Protein AF-A0A378KZB4-F1 (afdb_monomer_lite)

Organism: NCBI:txid45072

Secondary structure (DSSP, 8-state):
-EEEE-STTTTBSS--HHHHPPPTTS-TTS--HHHHHHHHHHHHHHBPBTGGGTS---SSS-EEEEE-S-S-HHHHHHHHHHHHTS-EEEEEEEEPGGGS-EEEEEEETT-SSEEEEEE----HHHHHHHHHHTTT-SHHHHHHHHHHHHHTTSS-TT--EEEEES-HHHHHHHTTSTTEEEEEB-TT--SB--B-S--------------------------------------------PPPPHHHHHHHHHHHHHHHTT-HHHHHHHHHHS-HHHHHHHHHHHHHHHHHTT-HHHHHHHHHH-GGGHHHHHHHHHHHT-HHHHHHHHHTTSS-HHHHHHHHHHTT-HHHHHHHHHHHHHHHHHHHTT--

Foldseek 3Di:
DAEEEEPALQFWLHGDAVPLADAPVDQLQDADVVLLQVLLVVLVPITAPPVCVPQPPAQPDYAYEYQYAGSHVSSPQSNVCNSVVWHWAFDHKAAAVVRLKIWTWIDTPPGPHTYIYIYGRDHDPVSVVSCVVVLVERCSVVVVVLVVCVVVVVDDNLAAYEYEEQDPVNQVVCVVDHRYFYWHFPSNSSRHTDTDPGPDPDPPPDDDDDDDDDDDDDDDDDDDDDDDDDDDDDDDDDDPPDDDDPVVVVVLSVLLSCLLVVVVVVNVVVLVPDDPVCSLVSLLSNLLSNLLSVNVVVNVVSCVVRVVSVLSSLLSVLLNVVPVVNVVCVVVVVDALQSSLVSNVVSVNNVSSVVSVVVVVVVVVVVVVVPD

Radius of gyration: 25.44 Å; chains: 1; bounding box: 81×50×55 Å

pLDDT: mean 84.95, std 19.95, range [29.36, 98.69]

Structure (mmCIF, N/CA/C/O backbone):
data_AF-A0A378KZB4-F1
#
_entry.id   AF-A0A378KZB4-F1
#
loop_
_atom_site.group_PDB
_atom_site.id
_atom_site.type_symbol
_atom_site.label_atom_id
_atom_site.label_alt_id
_atom_site.label_comp_id
_atom_site.label_asym_id
_atom_site.label_entity_id
_atom_site.label_seq_id
_atom_site.pdbx_PDB_ins_code
_atom_site.Cartn_x
_atom_site.Cartn_y
_atom_site.Cartn_z
_atom_site.occupancy
_atom_site.B_iso_or_equiv
_atom_site.auth_seq_id
_atom_site.auth_comp_id
_atom_site.auth_asym_id
_atom_site.auth_atom_id
_atom_site.pdbx_PDB_model_num
ATOM 1 N N . MET A 1 1 ? -3.530 -4.275 23.026 1.00 93.12 1 MET A N 1
ATOM 2 C CA . MET A 1 1 ? -2.654 -4.226 21.843 1.00 93.12 1 MET A CA 1
ATOM 3 C C . MET A 1 1 ? -3.339 -3.413 20.764 1.00 93.12 1 MET A C 1
ATOM 5 O O . MET A 1 1 ? -4.462 -3.738 20.395 1.00 93.12 1 MET A O 1
ATOM 9 N N . ASN A 1 2 ? -2.657 -2.381 20.270 1.00 97.50 2 ASN A N 1
ATOM 10 C CA . ASN A 1 2 ? -3.140 -1.562 19.164 1.00 97.50 2 ASN A CA 1
ATOM 11 C C . ASN A 1 2 ? -2.411 -2.007 17.901 1.00 97.50 2 ASN A C 1
ATOM 13 O O . ASN A 1 2 ? -1.179 -2.016 17.883 1.00 97.50 2 ASN A O 1
ATOM 17 N N . SER A 1 3 ? -3.142 -2.388 16.863 1.00 98.00 3 SER A N 1
ATOM 18 C CA . SER A 1 3 ? -2.554 -2.895 15.626 1.00 98.00 3 SER A CA 1
ATOM 19 C C . SER A 1 3 ? -3.158 -2.247 14.392 1.00 98.00 3 SER A C 1
ATOM 21 O O . SER A 1 3 ? -4.361 -2.019 14.305 1.00 98.00 3 SER A O 1
ATOM 23 N N . ILE A 1 4 ? -2.308 -1.944 13.419 1.00 98.38 4 ILE A N 1
ATOM 24 C CA . ILE A 1 4 ? -2.719 -1.424 12.118 1.00 98.38 4 ILE A CA 1
ATOM 25 C C . ILE A 1 4 ? -2.129 -2.339 11.059 1.00 98.38 4 ILE A C 1
ATOM 27 O O . ILE A 1 4 ? -0.927 -2.594 11.060 1.00 98.38 4 ILE A O 1
ATOM 31 N N . PHE A 1 5 ? -2.975 -2.824 10.163 1.00 98.19 5 PHE A N 1
ATOM 32 C CA . PHE A 1 5 ? -2.570 -3.690 9.067 1.00 98.19 5 PHE A CA 1
ATOM 33 C C . PHE A 1 5 ? -2.723 -2.957 7.741 1.00 98.19 5 PHE A C 1
ATOM 35 O O . PHE A 1 5 ? -3.740 -2.301 7.500 1.00 98.19 5 PHE A O 1
ATOM 42 N N . ASP A 1 6 ? -1.749 -3.111 6.853 1.00 97.38 6 ASP A N 1
ATOM 43 C CA . ASP A 1 6 ? -2.047 -3.048 5.432 1.00 97.38 6 ASP A CA 1
ATOM 44 C C . ASP A 1 6 ? -3.006 -4.181 5.040 1.00 97.38 6 ASP A C 1
ATOM 46 O O . ASP A 1 6 ? -3.092 -5.220 5.697 1.00 97.38 6 ASP A O 1
ATOM 50 N N . PHE A 1 7 ? -3.781 -3.964 3.984 1.00 97.06 7 PHE A N 1
ATOM 51 C CA . PHE A 1 7 ? -4.759 -4.938 3.530 1.00 97.06 7 PHE A CA 1
ATOM 52 C C . PHE A 1 7 ? -4.172 -5.917 2.510 1.00 97.06 7 PHE A C 1
ATOM 54 O O . PHE A 1 7 ? -4.240 -7.136 2.703 1.00 97.06 7 PHE A O 1
ATOM 61 N N . ASP A 1 8 ? -3.606 -5.401 1.419 1.00 93.75 8 ASP A N 1
ATOM 62 C CA . ASP A 1 8 ? -3.168 -6.243 0.311 1.00 93.75 8 ASP A CA 1
ATOM 63 C C . ASP A 1 8 ? -1.904 -7.014 0.685 1.00 93.75 8 ASP A C 1
ATOM 65 O O . ASP A 1 8 ? -0.968 -6.455 1.225 1.00 93.75 8 ASP A O 1
ATOM 69 N N . LEU A 1 9 ? -1.874 -8.327 0.430 1.00 92.50 9 LEU A N 1
ATOM 70 C CA . LEU A 1 9 ? -0.716 -9.203 0.694 1.00 92.50 9 LEU A CA 1
ATOM 71 C C . LEU A 1 9 ? -0.285 -9.321 2.175 1.00 92.50 9 LEU A C 1
ATOM 73 O O . LEU A 1 9 ? 0.467 -10.235 2.521 1.00 92.50 9 LEU A O 1
ATOM 77 N N . SER A 1 10 ? -0.808 -8.478 3.061 1.00 94.38 10 SER A N 1
ATOM 78 C CA . SER A 1 10 ? -0.668 -8.561 4.514 1.00 94.38 10 SER A CA 1
ATOM 79 C C . SER A 1 10 ? -1.810 -9.371 5.128 1.00 94.38 10 SER A C 1
ATOM 81 O O . SER A 1 10 ? -1.567 -10.321 5.871 1.00 94.38 10 SER A O 1
ATOM 83 N N . VAL A 1 11 ? -3.054 -9.052 4.754 1.00 96.62 11 VAL A N 1
ATOM 84 C CA . VAL A 1 11 ? -4.266 -9.790 5.151 1.00 96.62 11 VAL A CA 1
ATOM 85 C C . VAL A 1 11 ? -4.708 -10.752 4.047 1.00 96.62 11 VAL A C 1
ATOM 87 O O . VAL A 1 11 ? -5.173 -11.865 4.318 1.00 96.62 11 VAL A O 1
ATOM 90 N N . THR A 1 12 ? -4.554 -10.341 2.788 1.00 96.50 12 THR A N 1
ATOM 91 C CA . THR A 1 12 ? -4.968 -11.127 1.623 1.00 96.50 12 THR A CA 1
ATOM 92 C C . THR A 1 12 ? -3.826 -11.964 1.042 1.00 96.50 12 THR A C 1
ATOM 94 O O . THR A 1 12 ? -2.652 -11.657 1.225 1.00 96.50 12 THR A O 1
ATOM 97 N N . ARG A 1 13 ? -4.145 -13.047 0.321 1.00 93.19 13 ARG A N 1
ATOM 98 C CA . ARG A 1 13 ? -3.148 -13.880 -0.385 1.00 93.19 13 ARG A CA 1
ATOM 99 C C . ARG A 1 13 ? -2.696 -13.247 -1.694 1.00 93.19 13 ARG A C 1
ATOM 101 O O . ARG A 1 13 ? -1.568 -13.448 -2.134 1.00 93.19 13 ARG A O 1
ATOM 108 N N . LYS A 1 14 ? -3.607 -12.524 -2.346 1.00 92.00 14 LYS A N 1
ATOM 109 C CA . LYS A 1 14 ? -3.410 -11.864 -3.637 1.00 92.00 14 LYS A CA 1
ATOM 110 C C . LYS A 1 14 ? -3.867 -10.419 -3.551 1.00 92.00 14 LYS A C 1
ATOM 112 O O . LYS A 1 14 ? -4.881 -10.128 -2.917 1.00 92.00 14 LYS A O 1
ATOM 117 N N . HIS A 1 15 ? -3.164 -9.561 -4.282 1.00 88.12 15 HIS A N 1
ATOM 118 C CA . HIS A 1 15 ? -3.509 -8.155 -4.446 1.00 88.12 15 HIS A CA 1
ATOM 119 C C . HIS A 1 15 ? -4.933 -8.000 -4.997 1.00 88.12 15 HIS A C 1
ATOM 121 O O . HIS A 1 15 ? -5.308 -8.665 -5.968 1.00 88.12 15 HIS A O 1
ATOM 127 N N . THR A 1 16 ? -5.720 -7.110 -4.399 1.00 83.94 16 THR A N 1
ATOM 128 C CA . THR A 1 16 ? -7.147 -6.963 -4.714 1.00 83.94 16 THR A CA 1
ATOM 129 C C . THR A 1 16 ? -7.482 -5.670 -5.457 1.00 83.94 16 THR A C 1
ATOM 131 O O . THR A 1 16 ? -8.393 -5.683 -6.281 1.00 83.94 16 THR A O 1
ATOM 134 N N . PHE A 1 17 ? -6.693 -4.602 -5.274 1.00 77.50 17 PHE A N 1
ATOM 135 C CA . PHE A 1 17 ? -7.011 -3.250 -5.762 1.00 77.50 17 PHE A CA 1
ATOM 136 C C . PHE A 1 17 ? -7.493 -3.146 -7.219 1.00 77.50 17 PHE A C 1
ATOM 138 O O . PHE A 1 17 ? -8.618 -2.719 -7.461 1.00 77.50 17 PHE A O 1
ATOM 145 N N . LYS A 1 18 ? -6.697 -3.595 -8.203 1.00 71.00 18 LYS A N 1
ATOM 146 C CA . LYS A 1 18 ? -7.016 -3.411 -9.638 1.00 71.00 18 LYS A CA 1
ATOM 147 C C . LYS A 1 18 ? -8.351 -4.029 -10.078 1.00 71.00 18 LYS A C 1
ATOM 149 O O . LYS A 1 18 ? -8.865 -3.673 -11.129 1.00 71.00 18 LYS A O 1
ATOM 154 N N . ARG A 1 19 ? -8.891 -4.992 -9.323 1.00 59.53 19 ARG A N 1
ATOM 155 C CA . ARG A 1 19 ? -10.139 -5.699 -9.667 1.00 59.53 19 ARG A CA 1
ATOM 156 C C . ARG A 1 19 ? -11.376 -5.102 -9.003 1.00 59.53 19 ARG A C 1
ATOM 158 O O . ARG A 1 19 ? -12.483 -5.463 -9.383 1.00 59.53 19 ARG A O 1
ATOM 165 N N . THR A 1 20 ? -11.192 -4.261 -7.989 1.00 62.06 20 THR A N 1
ATOM 166 C CA . THR A 1 20 ? -12.269 -3.792 -7.102 1.00 62.06 20 THR A CA 1
ATOM 167 C C . THR A 1 20 ? -12.219 -2.292 -6.855 1.00 62.06 20 THR A C 1
ATOM 169 O O . THR A 1 20 ? -12.890 -1.792 -5.949 1.00 62.06 20 THR A O 1
ATOM 172 N N . GLN A 1 21 ? -11.415 -1.585 -7.648 1.00 74.12 21 GLN A N 1
ATOM 173 C CA . GLN A 1 21 ? -11.376 -0.136 -7.667 1.00 74.12 21 GLN A CA 1
ATOM 174 C C . GLN A 1 21 ? -12.772 0.398 -7.993 1.00 74.12 21 GLN A C 1
ATOM 176 O O . GLN A 1 21 ? -13.407 -0.022 -8.963 1.00 74.12 21 GLN A O 1
ATOM 181 N N . ILE A 1 22 ? -13.244 1.321 -7.160 1.00 72.38 22 ILE A N 1
ATOM 182 C CA . ILE A 1 22 ? -14.463 2.073 -7.436 1.00 72.38 22 ILE A CA 1
ATOM 183 C C . ILE A 1 22 ? -14.150 3.044 -8.578 1.00 72.38 22 ILE A C 1
ATOM 185 O O . ILE A 1 22 ? -13.218 3.844 -8.466 1.00 72.38 22 ILE A O 1
ATOM 189 N N . LEU A 1 23 ? -14.912 2.945 -9.670 1.00 72.19 23 LEU A N 1
ATOM 190 C CA . LEU A 1 23 ? -14.858 3.877 -10.803 1.00 72.19 23 LEU A CA 1
ATOM 191 C C . LEU A 1 23 ? -15.581 5.186 -10.448 1.00 72.19 23 LEU A C 1
ATOM 193 O O . LEU A 1 23 ? -16.489 5.180 -9.619 1.00 72.19 23 LEU A O 1
ATOM 197 N N . THR A 1 24 ? -15.242 6.293 -11.116 1.00 58.75 24 THR A N 1
ATOM 198 C CA . THR A 1 24 ? -15.788 7.650 -10.860 1.00 58.75 24 THR A CA 1
ATOM 199 C C . THR A 1 24 ? -17.308 7.776 -10.766 1.00 58.75 24 THR A C 1
ATOM 201 O O . THR A 1 24 ? -17.803 8.715 -10.146 1.00 58.75 24 THR A O 1
ATOM 204 N N . THR A 1 25 ? -18.075 6.858 -11.353 1.00 57.06 25 THR A N 1
ATOM 205 C CA . THR A 1 25 ? -19.546 6.874 -11.285 1.00 57.06 25 THR A CA 1
ATOM 206 C C . THR A 1 25 ? -20.103 6.484 -9.916 1.00 57.06 25 THR A C 1
ATOM 208 O O . THR A 1 25 ? -21.295 6.659 -9.665 1.00 57.06 25 THR A O 1
ATOM 211 N N . GLN A 1 26 ? -19.264 5.962 -9.024 1.00 63.41 26 GLN A N 1
ATOM 212 C CA . GLN A 1 26 ? -19.634 5.538 -7.684 1.00 63.41 26 GLN A CA 1
ATOM 213 C C . GLN A 1 26 ? -18.949 6.424 -6.639 1.00 63.41 26 GLN A C 1
ATOM 215 O O . GLN A 1 26 ? -17.751 6.685 -6.691 1.00 63.41 26 GLN A O 1
ATOM 220 N N . CYS A 1 27 ? -19.737 6.893 -5.674 1.00 68.19 27 CYS A N 1
ATOM 221 C CA . CYS A 1 27 ? -19.277 7.773 -4.609 1.00 68.19 27 CYS A CA 1
ATOM 222 C C . CYS A 1 27 ? -18.465 6.967 -3.574 1.00 68.19 27 CYS A C 1
ATOM 224 O O . CYS A 1 27 ? -19.069 6.174 -2.840 1.00 68.19 27 CYS A O 1
ATOM 226 N N . PRO A 1 28 ? -17.135 7.168 -3.451 1.00 72.25 28 PRO A N 1
ATOM 227 C CA . PRO A 1 28 ? -16.304 6.396 -2.523 1.00 72.25 28 PRO A CA 1
ATOM 228 C C . PRO A 1 28 ? -16.592 6.730 -1.050 1.00 72.25 28 PRO A C 1
ATOM 230 O O . PRO A 1 28 ? -16.042 6.090 -0.164 1.00 72.25 28 PRO A O 1
ATOM 233 N N . PHE A 1 29 ? -17.455 7.718 -0.784 1.00 81.31 29 PHE A N 1
ATOM 234 C CA . PHE A 1 29 ? -17.831 8.178 0.555 1.00 81.31 29 PHE A CA 1
ATOM 235 C C . PHE A 1 29 ? -19.129 7.537 1.078 1.00 81.31 29 PHE A C 1
ATOM 237 O O . PHE A 1 29 ? -19.692 7.999 2.068 1.00 81.31 29 PHE A O 1
ATOM 244 N N . THR A 1 30 ? -19.666 6.522 0.399 1.00 87.19 30 THR A N 1
ATOM 245 C CA . THR A 1 30 ? -20.916 5.865 0.807 1.00 87.19 30 THR A CA 1
ATOM 246 C C . THR A 1 30 ? -20.728 4.365 0.948 1.00 87.19 30 THR A C 1
ATOM 248 O O . THR A 1 30 ? -19.935 3.750 0.236 1.00 87.19 30 THR A O 1
ATOM 251 N N . PHE A 1 31 ? -21.473 3.764 1.879 1.00 92.81 31 PHE A N 1
ATOM 252 C CA . PHE A 1 31 ? -21.506 2.313 1.995 1.00 92.81 31 PHE A CA 1
ATOM 253 C C . PHE A 1 31 ? -22.122 1.705 0.732 1.00 92.81 31 PHE A C 1
ATOM 255 O O . PHE A 1 31 ? -23.241 2.046 0.354 1.00 92.81 31 PHE A O 1
ATOM 262 N N . ASN A 1 32 ? -21.392 0.791 0.102 1.00 93.19 32 ASN A N 1
ATOM 263 C CA . ASN A 1 32 ? -21.837 0.059 -1.071 1.00 93.19 32 ASN A CA 1
ATOM 264 C C . ASN A 1 32 ? -22.046 -1.411 -0.692 1.00 93.19 32 ASN A C 1
ATOM 266 O O . ASN A 1 32 ? -21.092 -2.176 -0.545 1.00 93.19 32 ASN A O 1
ATOM 270 N N . GLU A 1 33 ? -23.311 -1.796 -0.546 1.00 94.44 33 GLU A N 1
ATOM 271 C CA . GLU A 1 33 ? -23.722 -3.137 -0.126 1.00 94.44 33 GLU A CA 1
ATOM 272 C C . GLU A 1 33 ? -23.283 -4.230 -1.116 1.00 94.44 33 GLU A C 1
ATOM 274 O O . GLU A 1 33 ? -22.862 -5.313 -0.707 1.00 94.44 33 GLU A O 1
ATOM 279 N N . GLN A 1 34 ? -23.281 -3.939 -2.421 1.00 93.50 34 GLN A N 1
ATOM 280 C CA . GLN A 1 34 ? -22.818 -4.896 -3.432 1.00 93.50 34 GLN A CA 1
ATOM 281 C C . GLN A 1 34 ? -21.321 -5.184 -3.288 1.00 93.50 34 GLN A C 1
ATOM 283 O O . GLN A 1 34 ? -20.897 -6.340 -3.343 1.00 93.50 34 GLN A O 1
ATOM 288 N N . GLU A 1 35 ? -20.515 -4.142 -3.078 1.00 94.38 35 GLU A N 1
ATOM 289 C CA . GLU A 1 35 ? -19.073 -4.285 -2.865 1.00 94.38 35 GLU A CA 1
ATOM 290 C C . GLU A 1 35 ? -18.768 -4.971 -1.528 1.00 94.38 35 GLU A C 1
ATOM 292 O O . GLU A 1 35 ? -17.881 -5.821 -1.471 1.00 94.38 35 GLU A O 1
ATOM 297 N N . TYR A 1 36 ? -19.548 -4.689 -0.481 1.00 96.50 36 TYR A N 1
ATOM 298 C CA . TYR A 1 36 ? -19.462 -5.385 0.804 1.00 96.50 36 TYR A CA 1
ATOM 299 C C . TYR A 1 36 ? -19.681 -6.898 0.661 1.00 96.50 36 TYR A C 1
ATOM 301 O O . TYR A 1 36 ? -18.830 -7.690 1.074 1.00 96.50 36 TYR A O 1
ATOM 309 N N . HIS A 1 37 ? -20.753 -7.324 -0.012 1.00 96.06 37 HIS A N 1
ATOM 310 C CA . HIS A 1 37 ? -20.997 -8.748 -0.264 1.00 96.06 37 HIS A CA 1
ATOM 311 C C . HIS A 1 37 ? -19.954 -9.382 -1.190 1.00 96.06 37 HIS A C 1
ATOM 313 O O . HIS A 1 37 ? -19.566 -10.534 -0.976 1.00 96.06 37 HIS A O 1
ATOM 319 N N . ARG A 1 38 ? -19.438 -8.639 -2.178 1.00 94.69 38 ARG A N 1
ATOM 320 C CA . ARG A 1 38 ? -18.305 -9.097 -2.997 1.00 94.69 38 ARG A CA 1
ATOM 321 C C . ARG A 1 38 ? -17.061 -9.336 -2.139 1.00 94.69 38 ARG A C 1
ATOM 323 O O . ARG A 1 38 ? -16.364 -10.328 -2.344 1.00 94.69 38 ARG A O 1
ATOM 330 N N . GLY A 1 39 ? -16.806 -8.461 -1.166 1.00 96.75 39 GLY A N 1
ATOM 331 C CA . GLY A 1 39 ? -15.747 -8.613 -0.171 1.00 96.75 39 GLY A CA 1
ATOM 332 C C . GLY A 1 39 ? -15.864 -9.924 0.603 1.00 96.75 39 GLY A C 1
ATOM 333 O O . GLY A 1 39 ? -14.916 -10.708 0.614 1.00 96.75 39 GLY A O 1
ATOM 334 N N . ILE A 1 40 ? -17.049 -10.206 1.158 1.00 97.38 40 ILE A N 1
ATOM 335 C CA . ILE A 1 40 ? -17.343 -11.466 1.868 1.00 97.38 40 ILE A CA 1
ATOM 336 C C . ILE A 1 40 ? -17.067 -12.674 0.964 1.00 97.38 40 ILE A C 1
ATOM 338 O O . ILE A 1 40 ? -16.337 -13.588 1.344 1.00 97.38 40 ILE A O 1
ATOM 342 N N . ALA A 1 41 ? -17.601 -12.667 -0.261 1.00 96.31 41 ALA A N 1
ATOM 343 C CA . ALA A 1 41 ? -17.439 -13.776 -1.199 1.00 96.31 41 ALA A CA 1
ATOM 344 C C . ALA A 1 41 ? -15.964 -14.036 -1.551 1.00 96.31 41 ALA A C 1
ATOM 346 O O . ALA A 1 41 ? -15.521 -15.184 -1.601 1.00 96.31 41 ALA A O 1
ATOM 347 N N . HIS A 1 42 ? -15.175 -12.982 -1.773 1.00 96.12 42 HIS A N 1
ATOM 348 C CA . HIS A 1 42 ? -13.756 -13.129 -2.092 1.00 96.12 42 HIS A CA 1
ATOM 349 C C . HIS A 1 42 ? -12.916 -13.563 -0.883 1.00 96.12 42 HIS A C 1
ATOM 351 O O . HIS A 1 42 ? -11.949 -14.309 -1.066 1.00 96.12 42 HIS A O 1
ATOM 357 N N . ALA A 1 43 ? -13.289 -13.156 0.334 1.00 97.00 43 ALA A N 1
ATOM 358 C CA . ALA A 1 43 ? -12.571 -13.492 1.561 1.00 97.00 43 ALA A CA 1
ATOM 359 C C . ALA A 1 43 ? -12.389 -15.008 1.744 1.00 97.00 43 ALA A C 1
ATOM 361 O O . ALA A 1 43 ? -11.278 -15.450 2.049 1.00 97.00 43 ALA A O 1
ATOM 362 N N . HIS A 1 44 ? -13.410 -15.809 1.406 1.00 94.94 44 HIS A N 1
ATOM 363 C CA . HIS A 1 44 ? -13.352 -17.279 1.412 1.00 94.94 44 HIS A CA 1
ATOM 364 C C . HIS A 1 44 ? -12.123 -17.857 0.687 1.00 94.94 44 HIS A C 1
ATOM 366 O O . HIS A 1 44 ? -11.552 -18.862 1.105 1.00 94.94 44 HIS A O 1
ATOM 372 N N . SER A 1 45 ? -11.712 -17.236 -0.421 1.00 94.94 45 SER A N 1
ATOM 373 C CA . SER A 1 45 ? -10.660 -17.751 -1.310 1.00 94.94 45 SER A CA 1
ATOM 374 C C . SER A 1 45 ? -9.375 -16.924 -1.302 1.00 94.94 45 SER A C 1
ATOM 376 O O . SER A 1 45 ? -8.406 -17.300 -1.962 1.00 94.94 45 SER A O 1
ATOM 378 N N . ASN A 1 46 ? -9.346 -15.815 -0.560 1.00 95.75 46 ASN A N 1
ATOM 379 C CA . ASN A 1 46 ? -8.252 -14.854 -0.639 1.00 95.75 46 ASN A CA 1
ATOM 380 C C . ASN A 1 46 ? -7.793 -14.289 0.712 1.00 95.75 46 ASN A C 1
ATOM 382 O O . ASN A 1 46 ? -6.881 -13.472 0.721 1.00 95.75 46 ASN A O 1
ATOM 386 N N . LEU A 1 47 ? -8.343 -14.716 1.850 1.00 96.25 47 LEU A N 1
ATOM 387 C CA . LEU A 1 47 ? -7.708 -14.472 3.151 1.00 96.25 47 LEU A CA 1
ATOM 388 C C . LEU A 1 47 ? -6.513 -15.406 3.362 1.00 96.25 47 LEU A C 1
ATOM 390 O O . LEU A 1 47 ? -6.568 -16.574 2.963 1.00 96.25 47 LEU A O 1
ATOM 394 N N . LYS A 1 48 ? -5.445 -14.897 3.983 1.00 95.44 48 LYS A N 1
ATOM 395 C CA . LYS A 1 48 ? -4.352 -15.730 4.505 1.00 95.44 48 LYS A CA 1
ATOM 396 C C . LYS A 1 48 ? -4.860 -16.577 5.673 1.00 95.44 48 LYS A C 1
ATOM 398 O O . LYS A 1 48 ? -5.682 -16.110 6.458 1.00 95.44 48 LYS A O 1
ATOM 403 N N . ALA A 1 49 ? -4.378 -17.809 5.814 1.00 92.06 49 ALA A N 1
ATOM 404 C CA . ALA A 1 49 ? -4.708 -18.611 6.986 1.00 92.06 49 ALA A CA 1
ATOM 405 C C . ALA A 1 49 ? -4.131 -17.959 8.251 1.00 92.06 49 ALA A C 1
ATOM 407 O O . ALA A 1 49 ? -3.102 -17.277 8.201 1.00 92.06 49 ALA A O 1
ATOM 408 N N . HIS A 1 50 ? -4.804 -18.184 9.380 1.00 91.81 50 HIS A N 1
ATOM 409 C CA . HIS A 1 50 ? -4.387 -17.718 10.706 1.00 91.81 50 HIS A CA 1
ATOM 410 C C . HIS A 1 50 ? -4.296 -16.191 10.868 1.00 91.81 50 HIS A C 1
ATOM 412 O O . HIS A 1 50 ? -3.741 -15.709 11.852 1.00 91.81 50 HIS A O 1
ATOM 418 N N . VAL A 1 51 ? -4.856 -15.388 9.951 1.00 94.38 51 VAL A N 1
ATOM 419 C CA . VAL A 1 51 ? -4.852 -13.920 10.109 1.00 94.38 51 VAL A CA 1
ATOM 420 C C . VAL A 1 51 ? -5.568 -13.469 11.391 1.00 94.38 51 VAL A C 1
ATOM 422 O O . VAL A 1 51 ? -5.153 -12.494 12.010 1.00 94.38 51 VAL A O 1
ATOM 425 N N . ASN A 1 52 ? -6.573 -14.216 11.850 1.00 93.94 52 ASN A N 1
ATOM 426 C CA . ASN A 1 52 ? -7.301 -13.993 13.103 1.00 93.94 52 ASN A CA 1
ATOM 427 C C . ASN A 1 52 ? -6.431 -14.162 14.364 1.00 93.94 52 ASN A C 1
ATOM 429 O O . ASN A 1 52 ? -6.803 -13.693 15.439 1.00 93.94 52 ASN A O 1
ATOM 433 N N . GLU A 1 53 ? -5.264 -14.803 14.263 1.00 93.88 53 GLU A N 1
ATOM 434 C CA . GLU A 1 53 ? -4.310 -14.881 15.373 1.00 93.88 53 GLU A CA 1
ATOM 435 C C . GLU A 1 53 ? -3.605 -13.537 15.620 1.00 93.88 53 GLU A C 1
ATOM 437 O O . GLU A 1 53 ? -3.198 -13.262 16.752 1.00 93.88 53 GLU A O 1
ATOM 442 N N . PHE A 1 54 ? -3.537 -12.681 14.593 1.00 94.69 54 PHE A N 1
ATOM 443 C CA . PHE A 1 54 ? -2.850 -11.387 14.614 1.00 94.69 54 PHE A CA 1
ATOM 444 C C . PHE A 1 54 ? -3.819 -10.202 14.563 1.00 94.69 54 PHE A C 1
ATOM 446 O O . PHE A 1 54 ? -3.711 -9.275 15.363 1.00 94.69 54 PHE A O 1
ATOM 453 N N . LEU A 1 55 ? -4.783 -10.232 13.643 1.00 97.06 55 LEU A N 1
ATOM 454 C CA . LEU A 1 55 ? -5.786 -9.189 13.456 1.00 97.06 55 LEU A CA 1
ATOM 455 C C . LEU A 1 55 ? -6.981 -9.471 14.373 1.00 97.06 55 LEU A C 1
ATOM 457 O O . LEU A 1 55 ? -8.015 -9.986 13.954 1.00 97.06 55 LEU A O 1
ATOM 461 N N . LYS A 1 56 ? -6.802 -9.152 15.657 1.00 97.19 56 LYS A N 1
ATOM 462 C CA . LYS A 1 56 ? -7.828 -9.274 16.702 1.00 97.19 56 LYS A CA 1
ATOM 463 C C . LYS A 1 56 ? -8.460 -7.918 16.990 1.00 97.19 56 LYS A C 1
ATOM 465 O O . LYS A 1 56 ? -7.762 -6.904 17.047 1.00 97.19 56 LYS A O 1
ATOM 470 N N . HIS A 1 57 ? -9.770 -7.893 17.186 1.00 98.00 57 HIS A N 1
ATOM 471 C CA . HIS A 1 57 ? -10.495 -6.691 17.579 1.00 98.00 57 HIS A CA 1
ATOM 472 C C . HIS A 1 57 ? -11.610 -7.088 18.551 1.00 98.00 57 HIS A C 1
ATOM 474 O O . HIS A 1 57 ? -12.459 -7.899 18.191 1.00 98.00 57 HIS A O 1
ATOM 480 N N . ASP A 1 58 ? -11.578 -6.564 19.777 1.00 97.50 58 ASP A N 1
ATOM 481 C CA . ASP A 1 58 ? -12.520 -6.883 20.853 1.00 97.50 58 ASP A CA 1
ATOM 482 C C . ASP A 1 58 ? -12.627 -5.763 21.908 1.00 97.50 58 ASP A C 1
ATOM 484 O O . ASP A 1 58 ? -11.858 -4.798 21.939 1.00 97.50 58 ASP A O 1
ATOM 488 N N . ASP A 1 59 ? -13.613 -5.890 22.799 1.00 96.69 59 ASP A N 1
ATOM 489 C CA . ASP A 1 59 ? -13.886 -4.893 23.838 1.00 96.69 59 ASP A CA 1
ATOM 490 C C . ASP A 1 59 ? -12.903 -4.932 25.013 1.00 96.69 59 ASP A C 1
ATOM 492 O O . ASP A 1 59 ? -12.813 -3.943 25.741 1.00 96.69 59 ASP A O 1
ATOM 496 N N . SER A 1 60 ? -12.123 -6.003 25.184 1.00 93.69 60 SER A N 1
ATOM 497 C CA . SER A 1 60 ? -11.147 -6.088 26.271 1.00 93.69 60 SER A CA 1
ATOM 498 C C . SER A 1 60 ? -9.861 -5.373 25.881 1.00 93.69 60 SER A C 1
ATOM 500 O O . SER A 1 60 ? -9.675 -4.198 26.203 1.00 93.69 60 SER A O 1
ATOM 502 N N . ASP A 1 61 ? -9.021 -6.028 25.090 1.00 92.94 61 ASP A N 1
ATOM 503 C CA . ASP A 1 61 ? -7.604 -5.695 25.004 1.00 92.94 61 ASP A CA 1
ATOM 504 C C . ASP A 1 61 ? -7.122 -5.482 23.574 1.00 92.94 61 ASP A C 1
ATOM 506 O O . ASP A 1 61 ? -6.031 -4.947 23.392 1.00 92.94 61 ASP A O 1
ATOM 510 N N . ASN A 1 62 ? -7.879 -5.875 22.549 1.00 96.56 62 ASN A N 1
ATOM 511 C CA . ASN A 1 62 ? -7.398 -5.848 21.171 1.00 96.56 62 ASN A CA 1
ATOM 512 C C . ASN A 1 62 ? -8.108 -4.778 20.347 1.00 96.56 62 ASN A C 1
ATOM 514 O O . ASN A 1 62 ? -9.322 -4.804 20.174 1.00 96.56 62 ASN A O 1
ATOM 518 N N . MET A 1 63 ? -7.331 -3.861 19.774 1.00 97.31 63 MET A N 1
ATOM 519 C CA . MET A 1 63 ? -7.839 -2.836 18.877 1.00 97.31 63 MET A CA 1
ATOM 520 C C . MET A 1 63 ? -7.058 -2.868 17.568 1.00 97.31 63 MET A C 1
ATOM 522 O O . MET A 1 63 ? -5.921 -2.408 17.491 1.00 97.31 63 MET A O 1
ATOM 526 N N . SER A 1 64 ? -7.691 -3.409 16.531 1.00 98.31 64 SER A N 1
ATOM 527 C CA . SER A 1 64 ? -7.147 -3.426 15.170 1.00 98.31 64 SER A CA 1
ATOM 528 C C . SER A 1 64 ? -7.815 -2.407 14.248 1.00 98.31 64 SER A C 1
ATOM 530 O O . SER A 1 64 ? -8.995 -2.095 14.419 1.00 98.31 64 SER A O 1
ATOM 532 N N . ALA A 1 65 ? -7.070 -1.943 13.246 1.00 98.62 65 ALA A N 1
ATOM 533 C CA . ALA A 1 65 ? -7.549 -1.137 12.126 1.00 98.62 65 ALA A CA 1
ATOM 534 C C . ALA A 1 65 ? -6.832 -1.520 10.817 1.00 98.62 65 ALA A C 1
ATOM 536 O O . ALA A 1 65 ? -5.788 -2.177 10.834 1.00 98.62 65 ALA A O 1
ATOM 537 N N . ILE A 1 66 ? -7.382 -1.078 9.684 1.00 98.62 66 ILE A N 1
ATOM 538 C CA . ILE A 1 66 ? -6.778 -1.223 8.353 1.00 98.62 66 ILE A CA 1
ATOM 539 C C . ILE A 1 66 ? -6.293 0.139 7.848 1.00 98.62 66 ILE A C 1
ATOM 541 O O . ILE A 1 66 ? -7.037 1.115 7.913 1.00 98.62 66 ILE A O 1
ATOM 545 N N . ALA A 1 67 ? -5.089 0.197 7.282 1.00 98.12 67 ALA A N 1
ATOM 546 C CA . ALA A 1 67 ? -4.588 1.322 6.496 1.00 98.12 67 ALA A CA 1
ATOM 547 C C . ALA A 1 67 ? -4.275 0.840 5.080 1.00 98.12 67 ALA A C 1
ATOM 549 O O . ALA A 1 67 ? -3.336 0.078 4.883 1.00 98.12 67 ALA A O 1
ATOM 550 N N . THR A 1 68 ? -5.049 1.259 4.082 1.00 96.62 68 THR A N 1
ATOM 551 C CA . THR A 1 68 ? -4.990 0.683 2.733 1.00 96.62 68 THR A CA 1
ATOM 552 C C . THR A 1 68 ? -4.933 1.743 1.635 1.00 96.62 68 THR A C 1
ATOM 554 O O . THR A 1 68 ? -5.547 2.800 1.746 1.00 96.62 68 THR A O 1
ATOM 557 N N . PHE A 1 69 ? -4.258 1.434 0.530 1.00 94.88 69 PHE A N 1
ATOM 558 C CA . PHE A 1 69 ? -4.332 2.235 -0.694 1.00 94.88 69 PHE A CA 1
ATOM 559 C C . PHE A 1 69 ? -5.526 1.853 -1.571 1.00 94.88 69 PHE A C 1
ATOM 561 O O . PHE A 1 69 ? -5.538 2.097 -2.764 1.00 94.88 69 PHE A O 1
ATOM 568 N N . HIS A 1 70 ? -6.565 1.246 -1.009 1.00 94.50 70 HIS A N 1
ATOM 569 C CA . HIS A 1 70 ? -7.823 1.078 -1.728 1.00 94.50 70 HIS A CA 1
ATOM 570 C C . HIS A 1 70 ? -8.667 2.338 -1.684 1.00 94.50 70 HIS A C 1
ATOM 572 O O . HIS A 1 70 ? -8.562 3.126 -0.750 1.00 94.50 70 HIS A O 1
ATOM 578 N N . ASN A 1 71 ? -9.581 2.458 -2.642 1.00 94.25 71 ASN A N 1
ATOM 579 C CA . ASN A 1 71 ? -10.653 3.449 -2.613 1.00 94.25 71 ASN A CA 1
ATOM 580 C C . ASN A 1 71 ? -12.034 2.857 -2.286 1.00 94.25 71 ASN A C 1
ATOM 582 O O . ASN A 1 71 ? -13.039 3.556 -2.352 1.00 94.25 71 ASN A O 1
ATOM 586 N N . ASN A 1 72 ? -12.089 1.571 -1.918 1.00 95.38 72 ASN A N 1
ATOM 587 C CA . ASN A 1 72 ? -13.320 0.821 -1.681 1.00 95.38 72 ASN A CA 1
ATOM 588 C C . ASN A 1 72 ? -13.384 0.277 -0.247 1.00 95.38 72 ASN A C 1
ATOM 590 O O . ASN A 1 72 ? -13.128 -0.903 0.010 1.00 95.38 72 ASN A O 1
ATOM 594 N N . HIS A 1 73 ? -13.724 1.136 0.713 1.00 96.62 73 HIS A N 1
ATOM 595 C CA . HIS A 1 73 ? -13.800 0.725 2.117 1.00 96.62 73 HIS A CA 1
ATOM 596 C C . HIS A 1 73 ? -14.898 -0.328 2.374 1.00 96.62 73 HIS A C 1
ATOM 598 O O . HIS A 1 73 ? -14.745 -1.163 3.264 1.00 96.62 73 HIS A O 1
ATOM 604 N N . SER A 1 74 ? -15.972 -0.340 1.573 1.00 96.94 74 SER A N 1
ATOM 605 C CA . SER A 1 74 ? -17.072 -1.308 1.702 1.00 96.94 74 SER A CA 1
ATOM 606 C C . SER A 1 74 ? -16.626 -2.728 1.353 1.00 96.94 74 SER A C 1
ATOM 608 O O . SER A 1 74 ? -16.903 -3.657 2.109 1.00 96.94 74 SER A O 1
ATOM 610 N N . TYR A 1 75 ? -15.856 -2.894 0.274 1.00 97.06 75 TYR A N 1
ATOM 611 C CA . TYR A 1 75 ? -15.262 -4.181 -0.096 1.00 97.06 75 TYR A CA 1
ATOM 612 C C . TYR A 1 75 ? -14.355 -4.747 1.005 1.00 97.06 75 TYR A C 1
ATOM 614 O O . TYR A 1 75 ? -14.442 -5.926 1.353 1.00 97.06 75 TYR A O 1
ATOM 622 N N . ILE A 1 76 ? -13.528 -3.897 1.616 1.00 97.88 76 ILE A N 1
ATOM 623 C CA . ILE A 1 76 ? -12.645 -4.300 2.719 1.00 97.88 76 ILE A CA 1
ATOM 624 C C . ILE A 1 76 ? -13.453 -4.654 3.965 1.00 97.88 76 ILE A C 1
ATOM 626 O O . ILE A 1 76 ? -13.166 -5.661 4.611 1.00 97.88 76 ILE A O 1
ATOM 630 N N . ALA A 1 77 ? -14.499 -3.887 4.281 1.00 98.38 77 ALA A N 1
ATOM 631 C CA . ALA A 1 77 ? -15.399 -4.215 5.380 1.00 98.38 77 ALA A CA 1
ATOM 632 C C . ALA A 1 77 ? -16.044 -5.600 5.200 1.00 98.38 77 ALA A C 1
ATOM 634 O O . ALA A 1 77 ? -16.230 -6.303 6.188 1.00 98.38 77 ALA A O 1
ATOM 635 N N . GLY A 1 78 ? -16.303 -6.034 3.962 1.00 98.31 78 GLY A N 1
ATOM 636 C CA . GLY A 1 78 ? -16.767 -7.391 3.668 1.00 98.31 78 GLY A CA 1
ATOM 637 C C . GLY A 1 78 ? -15.755 -8.478 4.048 1.00 98.31 78 GLY A C 1
ATOM 638 O O . GLY A 1 78 ? -16.126 -9.489 4.640 1.00 98.31 78 GLY A O 1
ATOM 639 N N . TYR A 1 79 ? -14.460 -8.255 3.791 1.00 98.19 79 TYR A N 1
ATOM 640 C CA . TYR A 1 79 ? -13.403 -9.161 4.267 1.00 98.19 79 TYR A CA 1
ATOM 641 C C . TYR A 1 79 ? -13.349 -9.224 5.790 1.00 98.19 79 TYR A C 1
ATOM 643 O O . TYR A 1 79 ? -13.201 -10.305 6.354 1.00 98.19 79 TYR A O 1
ATOM 651 N N . MET A 1 80 ? -13.463 -8.071 6.451 1.00 98.44 80 MET A N 1
ATOM 652 C CA . MET A 1 80 ? -13.436 -8.001 7.912 1.00 98.44 80 MET A CA 1
ATOM 653 C C . MET A 1 80 ? -14.662 -8.680 8.525 1.00 98.44 80 MET A C 1
ATOM 655 O O . MET A 1 80 ? -14.536 -9.376 9.524 1.00 98.44 80 MET A O 1
ATOM 659 N N . ALA A 1 81 ? -15.831 -8.545 7.899 1.00 98.56 81 ALA A N 1
ATOM 660 C CA . ALA A 1 81 ? -17.049 -9.214 8.336 1.00 98.56 81 ALA A CA 1
ATOM 661 C C . ALA A 1 81 ? -16.929 -10.734 8.283 1.00 98.56 81 ALA A C 1
ATOM 663 O O . ALA A 1 81 ? -17.301 -11.422 9.230 1.00 98.56 81 ALA A O 1
ATOM 664 N N . PHE A 1 82 ? -16.351 -11.248 7.196 1.00 98.19 82 PHE A N 1
ATOM 665 C CA . PHE A 1 82 ? -16.042 -12.665 7.078 1.00 98.19 82 PHE A CA 1
ATOM 666 C C . PHE A 1 82 ? -15.015 -13.107 8.132 1.00 98.19 82 PHE A C 1
ATOM 668 O O . PHE A 1 82 ? -15.221 -14.116 8.796 1.00 98.19 82 PHE A O 1
ATOM 675 N N . LEU A 1 83 ? -13.938 -12.336 8.321 1.00 97.75 83 LEU A N 1
ATOM 676 C CA . LEU A 1 83 ? -12.874 -12.645 9.281 1.00 97.75 83 LEU A CA 1
ATOM 677 C C . LEU A 1 83 ? -13.364 -12.683 10.737 1.00 97.75 83 LEU A C 1
ATOM 679 O O . LEU A 1 83 ? -12.924 -13.532 11.508 1.00 97.75 83 LEU A O 1
ATOM 683 N N . PHE A 1 84 ? -14.241 -11.756 11.119 1.00 97.75 84 PHE A N 1
ATOM 684 C CA . PHE A 1 84 ? -14.793 -11.671 12.473 1.00 97.75 84 PHE A CA 1
ATOM 685 C C . PHE A 1 84 ? -16.072 -12.487 12.664 1.00 97.75 84 PHE A C 1
ATOM 687 O O . PHE A 1 84 ? -16.609 -12.497 13.771 1.00 97.75 84 PHE A O 1
ATOM 694 N N . GLU A 1 85 ? -16.566 -13.128 11.599 1.00 97.75 85 GLU A N 1
ATOM 695 C CA . GLU A 1 85 ? -17.840 -13.857 11.563 1.00 97.75 85 GLU A CA 1
ATOM 696 C C . GLU A 1 85 ? -19.021 -13.007 12.071 1.00 97.75 85 GLU A C 1
ATOM 698 O O . GLU A 1 85 ? -19.916 -13.490 12.763 1.00 97.75 85 GLU A O 1
ATOM 703 N N . ARG A 1 86 ? -19.000 -11.702 11.765 1.00 98.25 86 ARG A N 1
ATOM 704 C CA . ARG A 1 86 ? -19.914 -10.684 12.314 1.00 98.25 86 ARG A CA 1
ATOM 705 C C . ARG A 1 86 ? -20.219 -9.607 11.283 1.00 98.25 86 ARG A C 1
ATOM 707 O O . ARG A 1 86 ? -19.351 -9.225 10.501 1.00 98.25 86 ARG A O 1
ATOM 714 N N . HIS A 1 87 ? -21.431 -9.057 11.311 1.00 98.44 87 HIS A N 1
ATOM 715 C CA . HIS A 1 87 ? -21.784 -7.949 10.425 1.00 98.44 87 HIS A CA 1
ATOM 716 C C . HIS A 1 87 ? -21.041 -6.655 10.803 1.00 98.44 87 HIS A C 1
ATOM 718 O O . HIS A 1 87 ? -20.820 -6.373 11.984 1.00 98.44 87 HIS A O 1
ATOM 724 N N . LEU A 1 88 ? -20.684 -5.843 9.799 1.00 98.62 88 LEU A N 1
ATOM 725 C CA . LEU A 1 88 ? -20.076 -4.521 9.978 1.00 98.62 88 LEU A CA 1
ATOM 726 C C . LEU A 1 88 ? -21.020 -3.437 9.460 1.00 98.62 88 LEU A C 1
ATOM 728 O O . LEU A 1 88 ? -21.327 -3.384 8.272 1.00 98.62 88 LEU A O 1
ATOM 732 N N . THR A 1 89 ? -21.416 -2.517 10.335 1.00 98.38 89 THR A N 1
ATOM 733 C CA . THR A 1 89 ? -22.307 -1.402 9.993 1.00 98.38 89 THR A CA 1
ATOM 734 C C . THR A 1 89 ? -21.531 -0.093 9.980 1.00 98.38 89 THR A C 1
ATOM 736 O O . THR A 1 89 ? -21.008 0.316 11.018 1.00 98.38 89 THR A O 1
ATOM 739 N N . LEU A 1 90 ? -21.470 0.588 8.831 1.00 98.25 90 LEU A N 1
ATOM 740 C CA . LEU A 1 90 ? -20.838 1.907 8.729 1.00 98.25 90 LEU A CA 1
ATOM 741 C C . LEU A 1 90 ? -21.576 2.909 9.632 1.00 98.25 90 LEU A C 1
ATOM 743 O O . LEU A 1 90 ? -22.799 3.023 9.562 1.00 98.25 90 LEU A O 1
ATOM 747 N N . LYS A 1 91 ? -20.837 3.629 10.478 1.00 97.94 91 LYS A N 1
ATOM 748 C CA . LYS A 1 91 ? -21.380 4.664 11.370 1.00 97.94 91 LYS A CA 1
ATOM 749 C C . LYS A 1 91 ? -21.106 6.063 10.853 1.00 97.94 91 LYS A C 1
ATOM 751 O O . LYS A 1 91 ? -22.016 6.881 10.797 1.00 97.94 91 LYS A O 1
ATOM 756 N N . GLU A 1 92 ? -19.866 6.324 10.466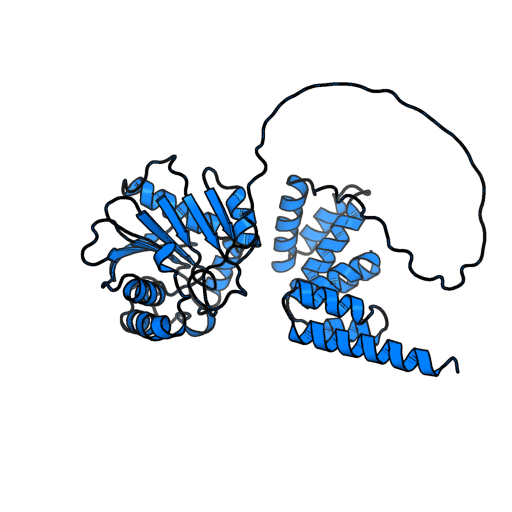 1.00 97.19 92 GLU A N 1
ATOM 757 C CA . GLU A 1 92 ? -19.447 7.617 9.937 1.00 97.19 92 GLU A CA 1
ATOM 758 C C . GLU A 1 92 ? -18.176 7.471 9.094 1.00 97.19 92 GLU A C 1
ATOM 760 O O . GLU A 1 92 ? -17.484 6.449 9.143 1.00 97.19 92 GLU A O 1
ATOM 765 N N . ILE A 1 93 ? -17.865 8.515 8.329 1.00 96.94 93 ILE A N 1
ATOM 766 C CA . ILE A 1 93 ? -16.600 8.664 7.614 1.00 96.94 93 ILE A CA 1
ATOM 767 C C . ILE A 1 93 ? -15.962 9.966 8.075 1.00 96.94 93 ILE A C 1
ATOM 769 O O . ILE A 1 93 ? -16.612 11.011 8.080 1.00 96.94 93 ILE A O 1
ATOM 773 N N . ARG A 1 94 ? -14.682 9.905 8.439 1.00 96.12 94 ARG A N 1
ATOM 774 C CA . ARG A 1 94 ? -13.885 11.080 8.796 1.00 96.12 94 ARG A CA 1
ATOM 775 C C . ARG A 1 94 ? -12.779 11.280 7.780 1.00 96.12 94 ARG A C 1
ATOM 777 O O . ARG A 1 94 ? -12.112 10.325 7.398 1.00 96.12 94 ARG A O 1
ATOM 784 N N . PHE A 1 95 ? -12.589 12.514 7.342 1.00 93.69 95 PHE A N 1
ATOM 785 C CA . PHE A 1 95 ? -11.522 12.869 6.416 1.00 93.69 95 PHE A CA 1
ATOM 786 C C . PHE A 1 95 ? -10.313 13.354 7.199 1.00 93.69 95 PHE A C 1
ATOM 788 O O . PHE A 1 95 ? -10.455 14.068 8.192 1.00 93.69 95 PHE A O 1
ATOM 795 N N . SER A 1 96 ? -9.126 12.983 6.735 1.00 93.25 96 SER A N 1
ATOM 796 C CA . SER A 1 96 ? -7.898 13.548 7.269 1.00 93.25 96 SER A CA 1
ATOM 797 C C . SER A 1 96 ? -7.791 15.028 6.913 1.00 93.25 96 SER A C 1
ATOM 799 O O . SER A 1 96 ? -8.394 15.489 5.940 1.00 93.25 96 SER A O 1
ATOM 801 N N . THR A 1 97 ? -6.934 15.763 7.620 1.00 81.69 97 THR A N 1
ATOM 802 C CA . THR A 1 97 ? -6.509 17.098 7.182 1.00 81.69 97 THR A CA 1
ATOM 803 C C . THR A 1 97 ? -6.029 17.037 5.727 1.00 81.69 97 THR A C 1
ATOM 805 O O . THR A 1 97 ? -5.278 16.138 5.361 1.00 81.69 97 THR A O 1
ATOM 808 N N . GLY A 1 98 ? -6.523 17.939 4.877 1.00 84.69 98 GLY A N 1
ATOM 809 C CA . GLY A 1 98 ? -6.208 17.962 3.442 1.00 84.69 98 GLY A CA 1
ATOM 810 C C . GLY A 1 98 ? -6.976 16.957 2.572 1.00 84.69 98 GLY A C 1
ATOM 811 O O . GLY A 1 98 ? -6.896 17.047 1.356 1.00 84.69 98 GLY A O 1
ATOM 812 N N . GLY A 1 99 ? -7.745 16.027 3.150 1.00 89.12 99 GLY A N 1
ATOM 813 C CA . GLY A 1 99 ? -8.615 15.117 2.390 1.00 89.12 99 GLY A CA 1
ATOM 814 C C . GLY A 1 99 ? -7.909 14.000 1.606 1.00 89.12 99 GLY A C 1
ATOM 815 O O . GLY A 1 99 ? -8.585 13.242 0.915 1.00 89.12 99 GLY A O 1
ATOM 816 N N . LEU A 1 100 ? -6.585 13.849 1.740 1.00 90.06 100 LEU A N 1
ATOM 817 C CA . LEU A 1 100 ? -5.804 12.816 1.038 1.00 90.06 100 LEU A CA 1
ATOM 818 C C . LEU A 1 100 ? -6.196 11.383 1.434 1.00 90.06 100 LEU A C 1
ATOM 820 O O . LEU A 1 100 ? -6.099 10.458 0.631 1.00 90.06 100 LEU A O 1
ATOM 824 N N . SER A 1 101 ? -6.679 11.197 2.666 1.00 95.00 101 SER A N 1
ATOM 825 C CA . SER A 1 101 ? -7.200 9.923 3.167 1.00 95.00 101 SER A CA 1
ATOM 826 C C . SER A 1 101 ? -8.532 10.119 3.895 1.00 95.00 101 SER A C 1
ATOM 828 O O . SER A 1 101 ? -8.825 11.190 4.428 1.00 95.00 101 SER A O 1
ATOM 830 N N . ALA A 1 102 ? -9.336 9.067 3.972 1.00 96.00 102 ALA A N 1
ATOM 831 C CA . ALA A 1 102 ? -10.520 9.024 4.819 1.00 96.00 102 ALA A CA 1
ATOM 832 C C . ALA A 1 102 ? -10.507 7.760 5.673 1.00 96.00 102 ALA A C 1
ATOM 834 O O . ALA A 1 102 ? -9.870 6.772 5.330 1.00 96.00 102 ALA A O 1
ATOM 835 N N . ALA A 1 103 ? -11.216 7.794 6.790 1.00 98.25 103 ALA A N 1
ATOM 836 C CA . ALA A 1 103 ? -11.381 6.686 7.707 1.00 98.25 103 ALA A CA 1
ATOM 837 C C . ALA A 1 103 ? -12.869 6.368 7.830 1.00 98.25 103 ALA A C 1
ATOM 839 O O . ALA A 1 103 ? -13.646 7.167 8.354 1.00 98.25 103 ALA A O 1
ATOM 840 N N . ALA A 1 104 ? -13.259 5.200 7.329 1.00 98.31 104 ALA A N 1
ATOM 841 C CA . ALA A 1 104 ? -14.587 4.648 7.528 1.00 98.31 104 ALA A CA 1
ATOM 842 C C . ALA A 1 104 ? -14.638 3.947 8.891 1.00 98.31 104 ALA A C 1
ATOM 844 O O . ALA A 1 104 ? -13.841 3.045 9.166 1.00 98.31 104 ALA A O 1
ATOM 845 N N . ILE A 1 105 ? -15.562 4.385 9.746 1.00 98.50 105 ILE A N 1
ATOM 846 C CA . ILE A 1 105 ? -15.722 3.899 11.117 1.00 98.50 105 ILE A CA 1
ATOM 847 C C . ILE A 1 105 ? -16.917 2.949 11.150 1.00 98.50 105 ILE A C 1
ATOM 849 O O . ILE A 1 105 ? -18.058 3.354 10.918 1.00 98.50 105 ILE A O 1
ATOM 853 N N . TYR A 1 106 ? -16.648 1.678 11.427 1.00 98.69 106 TYR A N 1
ATOM 854 C CA . TYR A 1 106 ? -17.627 0.599 11.439 1.00 98.69 106 TYR A CA 1
ATOM 855 C C . TYR A 1 106 ? -17.915 0.125 12.858 1.00 98.69 106 TYR A C 1
ATOM 857 O O . TYR A 1 106 ? -17.010 -0.038 13.670 1.00 98.69 106 TYR A O 1
ATOM 865 N N . GLN A 1 107 ? -19.177 -0.179 13.134 1.00 98.62 107 GLN A N 1
ATOM 866 C CA . GLN A 1 107 ? -19.559 -0.989 14.283 1.00 98.62 107 GLN A CA 1
ATOM 867 C C . GLN A 1 107 ? -19.543 -2.460 13.884 1.00 98.62 107 GLN A C 1
ATOM 869 O O . GLN A 1 107 ? -20.232 -2.825 12.930 1.00 98.62 107 GLN A O 1
ATOM 874 N N . ILE A 1 108 ? -18.816 -3.295 14.624 1.00 98.50 108 ILE A N 1
ATOM 875 C CA . ILE A 1 108 ? -18.917 -4.752 14.500 1.00 98.50 108 ILE A CA 1
ATOM 876 C C . ILE A 1 108 ? -20.059 -5.231 15.402 1.00 98.50 108 ILE A C 1
ATOM 878 O O . ILE A 1 108 ? -20.177 -4.803 16.550 1.00 98.50 108 ILE A O 1
ATOM 882 N N . GLU A 1 109 ? -20.912 -6.115 14.895 1.00 98.50 109 GLU A N 1
ATOM 883 C CA . GLU A 1 109 ? -21.994 -6.712 15.675 1.00 98.50 109 GLU A CA 1
ATOM 884 C C . GLU A 1 109 ? -21.472 -7.355 16.973 1.00 98.50 109 GLU A C 1
ATOM 886 O O . GLU A 1 109 ? -20.587 -8.210 16.956 1.00 98.50 109 GLU A O 1
ATOM 891 N N . GLY A 1 110 ? -22.016 -6.934 18.118 1.00 98.06 110 GLY A N 1
ATOM 892 C CA . GLY A 1 110 ? -21.658 -7.477 19.432 1.00 98.06 110 GLY A CA 1
ATOM 893 C C . GLY A 1 110 ? -20.257 -7.113 19.937 1.00 98.06 110 GLY A C 1
ATOM 894 O O . GLY A 1 110 ? -19.763 -7.797 20.829 1.00 98.06 110 GLY A O 1
ATOM 895 N N . ILE A 1 111 ? -19.610 -6.097 19.362 1.00 98.19 111 ILE A N 1
ATOM 896 C CA . ILE A 1 111 ? -18.392 -5.467 19.891 1.00 98.19 111 ILE A CA 1
ATOM 897 C C . ILE A 1 111 ? -18.688 -3.979 19.996 1.00 98.19 111 ILE A C 1
ATOM 899 O O . ILE A 1 111 ? -19.225 -3.413 19.052 1.00 98.19 111 ILE A O 1
ATOM 903 N N . THR A 1 112 ? -18.385 -3.351 21.124 1.00 97.94 112 THR A N 1
ATOM 904 C CA . THR A 1 112 ? -18.667 -1.937 21.399 1.00 97.94 112 THR A CA 1
ATOM 905 C C . THR A 1 112 ? -17.657 -1.020 20.717 1.00 97.94 112 THR A C 1
ATOM 907 O O . THR A 1 112 ? -18.048 -0.012 20.124 1.00 97.94 112 THR A O 1
ATOM 910 N N . LYS A 1 113 ? -16.366 -1.365 20.765 1.00 98.00 113 LYS A N 1
ATOM 911 C CA . LYS A 1 113 ? -15.306 -0.591 20.107 1.00 98.00 113 LYS A CA 1
ATOM 912 C C . LYS A 1 113 ? -15.492 -0.604 18.580 1.00 98.00 113 LYS A C 1
ATOM 914 O O . LYS A 1 113 ? -15.813 -1.648 18.008 1.00 98.00 113 LYS A O 1
ATOM 919 N N . PRO A 1 114 ? -15.318 0.543 17.899 1.00 98.25 114 PRO A N 1
ATOM 920 C CA . PRO A 1 114 ? -15.459 0.602 16.455 1.00 98.25 114 PRO A CA 1
ATOM 921 C C . PRO A 1 114 ? -14.198 0.109 15.741 1.00 98.25 114 PRO A C 1
ATOM 923 O O . PRO A 1 114 ? -13.068 0.357 16.168 1.00 98.25 114 PRO A O 1
ATOM 926 N N . PHE A 1 115 ? -14.400 -0.498 14.577 1.00 98.62 115 PHE A N 1
ATOM 927 C CA . PHE A 1 115 ? -13.345 -0.894 13.657 1.00 98.62 115 PHE A CA 1
ATOM 928 C C . PHE A 1 115 ? -13.111 0.193 12.607 1.00 98.62 115 PHE A C 1
ATOM 930 O O . PHE A 1 115 ? -14.060 0.721 12.027 1.00 98.62 115 PHE A O 1
ATOM 937 N N . ILE A 1 116 ? -11.848 0.528 12.342 1.00 98.69 116 ILE A N 1
ATOM 938 C CA . ILE A 1 116 ? -11.487 1.630 11.442 1.00 98.69 116 ILE A CA 1
ATOM 939 C C . ILE A 1 116 ? -10.829 1.082 10.178 1.00 98.69 116 ILE A C 1
ATOM 941 O O . ILE A 1 116 ? -9.888 0.291 10.249 1.00 98.69 116 ILE A O 1
ATOM 945 N N . ILE A 1 117 ? -11.292 1.552 9.020 1.00 98.62 117 ILE A N 1
ATOM 946 C CA . ILE A 1 117 ? -10.665 1.306 7.718 1.00 98.62 117 ILE A CA 1
ATOM 947 C C . ILE A 1 117 ? -10.266 2.655 7.120 1.00 98.62 117 ILE A C 1
ATOM 949 O O . ILE A 1 117 ? -11.125 3.422 6.687 1.00 98.62 117 ILE A O 1
ATOM 953 N N . SER A 1 118 ? -8.966 2.948 7.101 1.00 98.19 118 SER A N 1
ATOM 954 C CA . SER A 1 118 ? -8.397 4.100 6.402 1.00 98.19 118 SER A CA 1
ATOM 955 C C . SER A 1 118 ? -8.132 3.758 4.940 1.00 98.19 118 SER A C 1
ATOM 957 O O . SER A 1 118 ? -7.506 2.739 4.652 1.00 98.19 118 SER A O 1
ATOM 959 N N . TYR A 1 119 ? -8.610 4.602 4.031 1.00 97.19 119 TYR A N 1
ATOM 960 C CA . TYR A 1 119 ? -8.637 4.387 2.585 1.00 97.19 119 TYR A CA 1
ATOM 961 C C . TYR A 1 119 ? -8.413 5.709 1.830 1.00 97.19 119 TYR A C 1
ATOM 963 O O . TYR A 1 119 ? -8.416 6.786 2.432 1.00 97.19 119 TYR A O 1
ATOM 971 N N . ILE A 1 120 ? -8.207 5.632 0.515 1.00 95.69 120 ILE A N 1
ATOM 972 C CA . ILE A 1 120 ? -8.022 6.793 -0.364 1.00 95.69 120 ILE A CA 1
ATOM 973 C C . ILE A 1 120 ? -9.372 7.202 -0.947 1.00 95.69 120 ILE A C 1
ATOM 975 O O . ILE A 1 120 ? -9.957 6.447 -1.723 1.00 95.69 120 ILE A O 1
ATOM 979 N N . PRO A 1 121 ? -9.899 8.383 -0.607 1.00 93.81 121 PRO A N 1
ATOM 980 C CA . PRO A 1 121 ? -11.270 8.739 -0.924 1.00 93.81 121 PRO A CA 1
ATOM 981 C C . PRO A 1 121 ? -11.348 9.429 -2.299 1.00 93.81 121 PRO A C 1
ATOM 983 O O . PRO A 1 121 ? -11.924 10.502 -2.441 1.00 93.81 121 PRO A O 1
ATOM 986 N N . ALA A 1 122 ? -10.728 8.811 -3.308 1.00 89.62 122 ALA A N 1
ATOM 987 C CA . ALA A 1 122 ? -10.627 9.310 -4.676 1.00 89.62 122 ALA A CA 1
ATOM 988 C C . ALA A 1 122 ? -10.752 8.169 -5.700 1.00 89.62 122 ALA A C 1
ATOM 990 O O . ALA A 1 122 ? -10.572 6.993 -5.379 1.00 89.62 122 ALA A O 1
ATOM 991 N N . ALA A 1 123 ? -11.072 8.515 -6.945 1.00 86.88 123 ALA A N 1
ATOM 992 C CA . ALA A 1 123 ? -11.206 7.583 -8.063 1.00 86.88 123 ALA A CA 1
ATOM 993 C C . ALA A 1 123 ? -10.405 8.074 -9.278 1.00 86.88 123 ALA A C 1
ATOM 995 O O . ALA A 1 123 ? -9.993 9.235 -9.323 1.00 86.88 123 ALA A O 1
ATOM 996 N N . ASP A 1 124 ? -10.200 7.179 -10.245 1.00 82.94 124 ASP A N 1
ATOM 997 C CA . ASP A 1 124 ? -9.509 7.431 -11.516 1.00 82.94 124 ASP A CA 1
ATOM 998 C C . ASP A 1 124 ? -8.166 8.167 -11.336 1.00 82.94 124 ASP A C 1
ATOM 1000 O O . ASP A 1 124 ? -7.382 7.815 -10.456 1.00 82.94 124 ASP A O 1
ATOM 1004 N N . ASP A 1 125 ? -7.871 9.180 -12.151 1.00 83.25 125 ASP A N 1
ATOM 1005 C CA . ASP A 1 125 ? -6.584 9.883 -12.107 1.00 83.25 125 ASP A CA 1
ATOM 1006 C C . ASP A 1 125 ? -6.353 10.603 -10.769 1.00 83.25 125 ASP A C 1
ATOM 1008 O O . ASP A 1 125 ? -5.226 10.658 -10.279 1.00 83.25 125 ASP A O 1
ATOM 1012 N N . VAL A 1 126 ? -7.424 11.080 -10.122 1.00 83.56 126 VAL A N 1
ATOM 1013 C CA . VAL A 1 126 ? -7.350 11.742 -8.805 1.00 83.56 126 VAL A CA 1
ATOM 1014 C C . VAL A 1 126 ? -6.869 10.773 -7.727 1.00 83.56 126 VAL A C 1
ATOM 1016 O O . VAL A 1 126 ? -6.176 11.177 -6.797 1.00 83.56 126 VAL A O 1
ATOM 1019 N N . PHE A 1 127 ? -7.194 9.485 -7.856 1.00 87.69 127 PHE A N 1
ATOM 1020 C CA . PHE A 1 127 ? -6.692 8.468 -6.940 1.00 87.69 127 PHE A CA 1
ATOM 1021 C C . PHE A 1 127 ? -5.162 8.380 -6.988 1.00 87.69 127 PHE A C 1
ATOM 1023 O O . PHE A 1 127 ? -4.530 8.382 -5.935 1.00 87.69 127 PHE A O 1
ATOM 1030 N N . ASN A 1 128 ? -4.566 8.354 -8.183 1.00 84.81 128 ASN A N 1
ATOM 1031 C CA . ASN A 1 128 ? -3.109 8.290 -8.311 1.00 84.81 128 ASN A CA 1
ATOM 1032 C C . ASN A 1 128 ? -2.452 9.574 -7.793 1.00 84.81 128 ASN A C 1
ATOM 1034 O O . ASN A 1 128 ? -1.469 9.485 -7.070 1.00 84.81 128 ASN A O 1
ATOM 1038 N N . LEU A 1 129 ? -3.057 10.742 -8.048 1.00 82.62 129 LEU A N 1
ATOM 1039 C CA . LEU A 1 129 ? -2.588 12.010 -7.478 1.00 82.62 129 LEU A CA 1
ATOM 1040 C C . LEU A 1 129 ? -2.568 11.978 -5.944 1.00 82.62 129 LEU A C 1
ATOM 1042 O O . LEU A 1 129 ? -1.579 12.367 -5.338 1.00 82.62 129 LEU A O 1
ATOM 1046 N N . HIS A 1 130 ? -3.618 11.452 -5.303 1.00 87.31 130 HIS A N 1
ATOM 1047 C CA . HIS A 1 130 ? -3.634 11.301 -3.845 1.00 87.31 130 HIS A CA 1
ATOM 1048 C C . HIS A 1 130 ? -2.549 10.339 -3.346 1.00 87.31 130 HIS A C 1
ATOM 1050 O O . HIS A 1 130 ? -1.961 10.574 -2.296 1.00 87.31 130 HIS A O 1
ATOM 1056 N N . ILE A 1 131 ? -2.299 9.241 -4.059 1.00 88.38 131 ILE A N 1
ATOM 1057 C CA . ILE A 1 131 ? -1.240 8.287 -3.706 1.00 88.38 131 ILE A CA 1
ATOM 1058 C C . ILE A 1 131 ? 0.147 8.934 -3.812 1.00 88.38 131 ILE A C 1
ATOM 1060 O O . ILE A 1 131 ? 0.988 8.731 -2.930 1.00 88.38 131 ILE A O 1
ATOM 1064 N N . ASP A 1 132 ? 0.365 9.735 -4.851 1.00 84.00 132 ASP A N 1
ATOM 1065 C CA . ASP A 1 132 ? 1.609 10.470 -5.061 1.00 84.00 132 ASP A CA 1
ATOM 1066 C C . ASP A 1 132 ? 1.805 11.554 -3.992 1.00 84.00 132 ASP A C 1
ATOM 1068 O O . ASP A 1 132 ? 2.885 11.641 -3.408 1.00 84.00 132 ASP A O 1
ATOM 1072 N N . ASP A 1 133 ? 0.749 12.295 -3.637 1.00 85.19 133 ASP A N 1
ATOM 1073 C CA . ASP A 1 133 ? 0.760 13.289 -2.550 1.00 85.19 133 ASP A CA 1
ATOM 1074 C C . ASP A 1 133 ? 1.008 12.659 -1.167 1.00 85.19 133 ASP A C 1
ATOM 1076 O O . ASP A 1 133 ? 1.510 13.309 -0.249 1.00 85.19 133 ASP A O 1
ATOM 1080 N N . LEU A 1 134 ? 0.676 11.375 -1.003 1.00 87.31 134 LEU A N 1
ATOM 1081 C CA . LEU A 1 134 ? 1.014 10.577 0.180 1.00 87.31 134 LEU A CA 1
ATOM 1082 C C . LEU A 1 134 ? 2.450 10.032 0.145 1.00 87.31 134 LEU A C 1
ATOM 1084 O O . LEU A 1 134 ? 2.826 9.233 1.007 1.00 87.31 134 LEU A O 1
ATOM 1088 N N . GLU A 1 135 ? 3.244 10.431 -0.851 1.00 86.00 135 GLU A N 1
ATOM 1089 C CA . GLU A 1 135 ? 4.606 9.963 -1.111 1.00 86.00 135 GLU A CA 1
ATOM 1090 C C . GLU A 1 135 ? 4.692 8.427 -1.148 1.00 86.00 135 GLU A C 1
ATOM 1092 O O . GLU A 1 135 ? 5.684 7.833 -0.714 1.00 86.00 135 GLU A O 1
ATOM 1097 N N . ASN A 1 136 ? 3.628 7.764 -1.621 1.00 79.00 136 ASN A N 1
ATOM 1098 C CA . ASN A 1 136 ? 3.517 6.306 -1.658 1.00 79.00 136 ASN A CA 1
ATOM 1099 C C . ASN A 1 136 ? 3.799 5.609 -0.305 1.00 79.00 136 ASN A C 1
ATOM 1101 O O . ASN A 1 136 ? 4.276 4.472 -0.282 1.00 79.00 136 ASN A O 1
ATOM 1105 N N . ASN A 1 137 ? 3.496 6.256 0.829 1.00 89.00 137 ASN A N 1
ATOM 1106 C CA . ASN A 1 137 ? 3.644 5.662 2.159 1.00 89.00 137 ASN A CA 1
ATOM 1107 C C . ASN A 1 137 ? 2.379 5.789 3.024 1.00 89.00 137 ASN A C 1
ATOM 1109 O O . ASN A 1 137 ? 1.463 6.564 2.754 1.00 89.00 137 ASN A O 1
ATOM 1113 N N . LYS A 1 138 ? 2.317 4.990 4.094 1.00 94.50 138 LYS A N 1
ATOM 1114 C CA . LYS A 1 138 ? 1.127 4.882 4.954 1.00 94.50 138 LYS A CA 1
ATOM 1115 C C . LYS A 1 138 ? 1.190 5.716 6.228 1.00 94.50 138 LYS A C 1
ATOM 1117 O O . LYS A 1 138 ? 0.238 5.676 7.008 1.00 94.50 138 LYS A O 1
ATOM 1122 N N . ASN A 1 139 ? 2.249 6.495 6.456 1.00 95.50 139 ASN A N 1
ATOM 1123 C CA . ASN A 1 139 ? 2.414 7.247 7.705 1.00 95.50 139 ASN A CA 1
ATOM 1124 C C . ASN A 1 139 ? 1.250 8.216 7.935 1.00 95.50 139 ASN A C 1
ATOM 1126 O O . ASN A 1 139 ? 0.770 8.367 9.060 1.00 95.50 139 ASN A O 1
ATOM 1130 N N . HIS A 1 140 ? 0.734 8.811 6.859 1.00 94.69 140 HIS A N 1
ATOM 1131 C CA . HIS A 1 140 ? -0.445 9.666 6.909 1.00 94.69 140 HIS A CA 1
ATOM 1132 C C . HIS A 1 140 ? -1.692 8.918 7.408 1.00 94.69 140 HIS A C 1
ATOM 1134 O O . HIS A 1 140 ? -2.394 9.385 8.305 1.00 94.69 140 HIS A O 1
ATOM 1140 N N . GLN A 1 141 ? -1.948 7.722 6.870 1.00 97.19 141 GLN A N 1
ATOM 1141 C CA . GLN A 1 141 ? -3.087 6.889 7.257 1.00 97.19 141 GLN A CA 1
ATOM 1142 C C . GLN A 1 141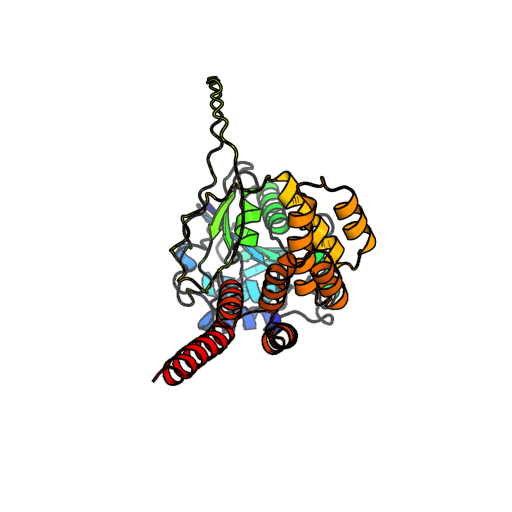 ? -2.952 6.380 8.697 1.00 97.19 141 GLN A C 1
ATOM 1144 O O . GLN A 1 141 ? -3.928 6.411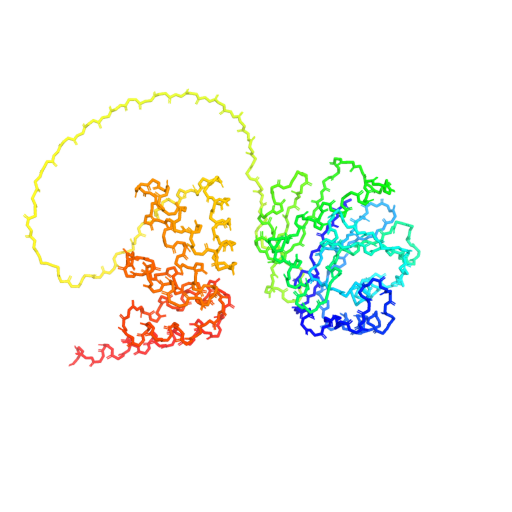 9.444 1.00 97.19 141 GLN A O 1
ATOM 1149 N N . ILE A 1 142 ? -1.747 5.965 9.100 1.00 97.75 142 ILE A N 1
ATOM 1150 C CA . ILE A 1 142 ? -1.430 5.524 10.466 1.00 97.75 142 ILE A CA 1
ATOM 1151 C C . ILE A 1 142 ? -1.683 6.663 11.461 1.00 97.75 142 ILE A C 1
ATOM 1153 O O . ILE A 1 142 ? -2.375 6.466 12.460 1.00 97.75 142 ILE A O 1
ATOM 1157 N N . ASN A 1 143 ? -1.178 7.870 11.180 1.00 96.56 143 ASN A N 1
ATOM 1158 C CA . ASN A 1 143 ? -1.413 9.045 12.022 1.00 96.56 143 ASN A CA 1
ATOM 1159 C C . ASN A 1 143 ? -2.898 9.398 12.114 1.00 96.56 143 ASN A C 1
ATOM 1161 O O . ASN A 1 143 ? -3.397 9.657 13.208 1.00 96.56 143 ASN A O 1
ATOM 1165 N N . HIS A 1 144 ? -3.614 9.363 10.990 1.00 97.19 144 HIS A N 1
ATOM 1166 C CA . HIS A 1 144 ? -5.043 9.648 10.964 1.00 97.19 144 HIS A CA 1
ATOM 1167 C C . HIS A 1 144 ? -5.843 8.647 11.819 1.00 97.19 144 HIS A C 1
ATOM 1169 O O . HIS A 1 144 ? -6.681 9.056 12.621 1.00 97.19 144 HIS A O 1
ATOM 1175 N N . ILE A 1 145 ? -5.534 7.346 11.737 1.00 98.38 145 ILE A N 1
ATOM 1176 C CA . ILE A 1 145 ? -6.147 6.320 12.599 1.00 98.38 145 ILE A CA 1
ATOM 1177 C C . ILE A 1 145 ? -5.861 6.609 14.079 1.00 98.38 145 ILE A C 1
ATOM 1179 O O . ILE A 1 145 ? -6.787 6.603 14.889 1.00 98.38 145 ILE A O 1
ATOM 1183 N N . ARG A 1 146 ? -4.606 6.916 14.440 1.00 97.50 146 ARG A N 1
ATOM 1184 C CA . ARG A 1 146 ? -4.225 7.240 15.828 1.00 97.50 146 ARG A CA 1
ATOM 1185 C C . ARG A 1 146 ? -4.979 8.455 16.370 1.00 97.50 146 ARG A C 1
ATOM 1187 O O . ARG A 1 146 ? -5.463 8.417 17.498 1.00 97.50 146 ARG A O 1
ATOM 1194 N N . GLN A 1 147 ? -5.128 9.507 15.566 1.00 96.44 147 GLN A N 1
ATOM 1195 C CA . GLN A 1 147 ? -5.899 10.700 15.937 1.00 96.44 147 GLN A CA 1
ATOM 1196 C C . GLN A 1 147 ? -7.372 10.372 16.204 1.00 96.44 147 GLN A C 1
ATOM 1198 O O . GLN A 1 147 ? -7.960 10.900 17.152 1.00 96.44 147 GLN A O 1
ATOM 1203 N N . ILE A 1 148 ? -7.968 9.486 15.399 1.00 97.38 148 ILE A N 1
ATOM 1204 C CA . ILE A 1 148 ? -9.342 9.020 15.612 1.00 97.38 148 ILE A CA 1
ATOM 1205 C C . ILE A 1 148 ? -9.436 8.201 16.898 1.00 97.38 148 ILE A C 1
ATOM 1207 O O . ILE A 1 148 ? -10.320 8.476 17.707 1.00 97.38 148 ILE A O 1
ATOM 1211 N N . TRP A 1 149 ? -8.524 7.250 17.127 1.00 97.75 149 TRP A N 1
ATOM 1212 C CA . TRP A 1 149 ? -8.484 6.478 18.372 1.00 97.75 149 TRP A CA 1
ATOM 1213 C C . TRP A 1 149 ? -8.383 7.376 19.604 1.00 97.75 149 TRP A C 1
ATOM 1215 O O . TRP A 1 149 ? -9.155 7.193 20.541 1.00 97.75 149 TRP A O 1
ATOM 1225 N N . HIS A 1 150 ? -7.516 8.387 19.575 1.00 96.12 150 HIS A N 1
ATOM 1226 C CA . HIS A 1 150 ? -7.382 9.347 20.669 1.00 96.12 150 HIS A CA 1
ATOM 1227 C C . HIS A 1 150 ? -8.661 10.179 20.867 1.00 96.12 150 HIS A C 1
ATOM 1229 O O . HIS A 1 150 ? -9.182 10.291 21.975 1.00 96.12 150 HIS A O 1
ATOM 1235 N N . THR A 1 151 ? -9.235 10.706 19.781 1.00 96.44 151 THR A N 1
ATOM 1236 C CA . THR A 1 151 ? -10.464 11.520 19.828 1.00 96.44 151 THR A CA 1
ATOM 1237 C C . THR A 1 151 ? -11.655 10.730 20.372 1.00 96.44 151 THR A C 1
ATOM 1239 O O . THR A 1 151 ? -12.486 11.271 21.098 1.00 96.44 151 THR A O 1
ATOM 1242 N N . LEU A 1 152 ? -11.742 9.444 20.030 1.00 96.56 152 LEU A N 1
ATOM 1243 C CA . LEU A 1 152 ? -12.771 8.529 20.518 1.00 96.56 152 LEU A CA 1
ATOM 1244 C C . LEU A 1 152 ? -12.431 7.907 21.882 1.00 96.56 152 LEU A C 1
ATOM 1246 O O . LEU A 1 152 ? -13.227 7.118 22.387 1.00 96.56 152 LEU A O 1
ATOM 1250 N N . LYS A 1 153 ? -11.284 8.258 22.483 1.00 97.12 153 LYS A N 1
ATOM 1251 C CA . LYS A 1 153 ? -10.783 7.698 23.750 1.00 97.12 153 LYS A CA 1
ATOM 1252 C C . LYS A 1 153 ? -10.703 6.165 23.734 1.00 97.12 153 LYS A C 1
ATOM 1254 O O . LYS A 1 153 ? -11.053 5.503 24.706 1.00 97.12 153 LYS A O 1
ATOM 1259 N N . LEU A 1 154 ? -10.281 5.606 22.601 1.00 95.44 154 LEU A N 1
ATOM 1260 C CA . LEU A 1 154 ? -10.133 4.161 22.391 1.00 95.44 154 LEU A CA 1
ATOM 1261 C C . LEU A 1 154 ? -8.727 3.656 22.737 1.00 95.44 154 LEU A C 1
ATOM 1263 O O . LEU A 1 154 ? -8.544 2.463 22.966 1.00 95.44 154 LEU A O 1
ATOM 1267 N N . ALA A 1 155 ? -7.745 4.557 22.774 1.00 94.75 155 ALA A N 1
ATOM 1268 C CA . ALA A 1 155 ? -6.385 4.290 23.218 1.00 94.75 155 ALA A CA 1
ATOM 1269 C C . ALA A 1 155 ? -5.787 5.520 23.901 1.00 94.75 155 ALA A C 1
ATOM 1271 O O . ALA A 1 155 ? -6.118 6.654 23.547 1.00 94.75 155 ALA A O 1
ATOM 1272 N N . GLU A 1 156 ? -4.868 5.261 24.829 1.00 93.44 156 GLU A N 1
ATOM 1273 C CA . GLU A 1 156 ? -3.993 6.277 25.411 1.00 93.44 156 GLU A CA 1
ATOM 1274 C C . GLU A 1 156 ? -3.061 6.871 24.342 1.00 93.44 156 GLU A C 1
ATOM 1276 O O . GLU A 1 156 ? -2.705 6.209 23.361 1.00 93.44 156 GLU A O 1
ATOM 1281 N N . GLU A 1 157 ? -2.657 8.127 24.530 1.00 90.06 157 GLU A N 1
ATOM 1282 C CA . GLU A 1 157 ? -1.838 8.880 23.569 1.00 90.06 157 GLU A CA 1
ATOM 1283 C C . GLU A 1 157 ? -0.457 8.236 23.328 1.00 90.06 157 GLU A C 1
ATOM 1285 O O . GLU A 1 157 ? 0.064 8.244 22.205 1.00 90.06 157 GLU A O 1
ATOM 1290 N N . ASP A 1 158 ? 0.105 7.623 24.370 1.00 93.00 158 ASP A N 1
ATOM 1291 C CA . ASP A 1 158 ? 1.414 6.972 24.389 1.00 93.00 158 ASP A CA 1
ATOM 1292 C C . ASP A 1 158 ? 1.354 5.450 24.158 1.00 93.00 158 ASP A C 1
ATOM 1294 O O . ASP A 1 158 ? 2.380 4.762 24.211 1.00 93.00 158 ASP A O 1
ATOM 1298 N N . ALA A 1 159 ? 0.173 4.904 23.855 1.00 94.56 159 ALA A N 1
ATOM 1299 C CA . ALA A 1 159 ? 0.029 3.478 23.625 1.00 94.56 159 ALA A CA 1
ATOM 1300 C C . ALA A 1 159 ? 0.768 3.052 22.336 1.00 94.56 159 ALA A C 1
ATOM 1302 O O . ALA A 1 159 ? 0.477 3.574 21.250 1.00 94.56 159 ALA A O 1
ATOM 1303 N N . PRO A 1 160 ? 1.693 2.074 22.404 1.00 96.69 160 PRO A N 1
ATOM 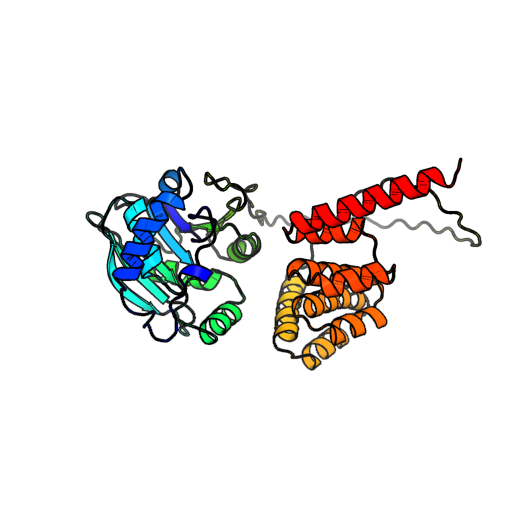1304 C CA . PRO A 1 160 ? 2.434 1.625 21.234 1.00 96.69 160 PRO A CA 1
ATOM 1305 C C . PRO A 1 160 ? 1.514 0.943 20.217 1.00 96.69 160 PRO A C 1
ATOM 1307 O O . PRO A 1 160 ? 0.593 0.206 20.581 1.00 96.69 160 PRO A O 1
ATOM 1310 N N . VAL A 1 161 ? 1.800 1.144 18.929 1.00 97.50 161 VAL A N 1
ATOM 1311 C CA . VAL A 1 161 ? 1.050 0.539 17.820 1.00 97.50 161 VAL A CA 1
ATOM 1312 C C . VAL A 1 161 ? 1.932 -0.450 17.068 1.00 97.50 161 VAL A C 1
ATOM 1314 O O . VAL A 1 161 ? 3.039 -0.121 16.648 1.00 97.50 161 VAL A O 1
ATOM 1317 N N . CYS A 1 162 ? 1.429 -1.665 16.867 1.00 97.38 162 CYS A N 1
ATOM 1318 C CA . CYS A 1 162 ? 2.043 -2.660 15.997 1.00 97.38 162 CYS A CA 1
ATOM 1319 C C . CYS A 1 162 ? 1.545 -2.460 14.561 1.00 97.38 162 CYS A C 1
ATOM 1321 O O . CYS A 1 162 ? 0.367 -2.666 14.276 1.00 97.38 162 CYS A O 1
ATOM 1323 N N . PHE A 1 163 ? 2.431 -2.050 13.661 1.00 97.62 163 PHE A N 1
ATOM 1324 C CA . PHE A 1 163 ? 2.133 -1.886 12.245 1.00 97.62 163 PHE A CA 1
ATOM 1325 C C . PHE A 1 163 ? 2.588 -3.115 11.451 1.00 97.62 163 PHE A C 1
ATOM 1327 O O . PHE A 1 163 ? 3.696 -3.612 11.668 1.00 97.62 163 PHE A O 1
ATOM 1334 N N . TYR A 1 164 ? 1.731 -3.602 10.557 1.00 97.19 164 TYR A N 1
ATOM 1335 C CA . TYR A 1 164 ? 1.946 -4.792 9.738 1.00 97.19 164 TYR A CA 1
ATOM 1336 C C . TYR A 1 164 ? 1.776 -4.443 8.263 1.00 97.19 164 TYR A C 1
ATOM 1338 O O . TYR A 1 164 ? 0.707 -3.980 7.874 1.00 97.19 164 TYR A O 1
ATOM 1346 N N . ASP A 1 165 ? 2.802 -4.672 7.449 1.00 96.62 165 ASP A N 1
ATOM 1347 C CA . ASP A 1 165 ? 2.777 -4.365 6.013 1.00 96.62 165 ASP A CA 1
ATOM 1348 C C . ASP A 1 165 ? 3.699 -5.325 5.252 1.00 96.62 165 ASP A C 1
ATOM 1350 O O . ASP A 1 165 ? 4.719 -5.763 5.789 1.00 96.62 165 ASP A O 1
ATOM 1354 N N . ASP A 1 166 ? 3.348 -5.684 4.020 1.00 94.62 166 ASP A N 1
ATOM 1355 C CA . ASP A 1 166 ? 4.145 -6.572 3.177 1.00 94.62 166 ASP A CA 1
ATOM 1356 C C . ASP A 1 166 ? 5.284 -5.821 2.461 1.00 94.62 166 ASP A C 1
ATOM 1358 O O . ASP A 1 166 ? 6.323 -6.393 2.105 1.00 94.62 166 ASP A O 1
ATOM 1362 N N . ASN A 1 167 ? 5.106 -4.514 2.282 1.00 92.69 167 ASN A N 1
ATOM 1363 C CA . ASN A 1 167 ? 6.022 -3.621 1.610 1.00 92.69 167 ASN A CA 1
ATOM 1364 C C . ASN A 1 167 ? 7.092 -3.092 2.579 1.00 92.69 167 ASN A C 1
ATOM 1366 O O . ASN A 1 167 ? 6.832 -2.312 3.501 1.00 92.69 167 ASN A O 1
ATOM 1370 N N . ALA A 1 168 ? 8.347 -3.465 2.309 1.00 89.19 168 ALA A N 1
ATOM 1371 C CA . ALA A 1 168 ? 9.512 -3.027 3.076 1.00 89.19 168 ALA A CA 1
ATOM 1372 C C . ALA A 1 168 ? 9.661 -1.496 3.132 1.00 89.19 168 ALA A C 1
ATOM 1374 O O . ALA A 1 168 ? 10.139 -0.965 4.134 1.00 89.19 168 ALA A O 1
ATOM 1375 N N . HIS A 1 169 ? 9.257 -0.777 2.078 1.00 90.44 169 HIS A N 1
ATOM 1376 C CA . HIS A 1 169 ? 9.322 0.682 2.046 1.00 90.44 169 HIS A CA 1
ATOM 1377 C C . HIS A 1 169 ? 8.382 1.301 3.083 1.00 90.44 169 HIS A C 1
ATOM 1379 O O . HIS A 1 169 ? 8.829 2.110 3.893 1.00 90.44 169 HIS A O 1
ATOM 1385 N N . ASN A 1 170 ? 7.118 0.864 3.125 1.00 93.56 170 ASN A N 1
ATOM 1386 C CA . ASN A 1 170 ? 6.145 1.321 4.122 1.00 93.56 170 ASN A CA 1
ATOM 1387 C C . ASN A 1 170 ? 6.617 1.001 5.540 1.00 93.56 170 ASN A C 1
ATOM 1389 O O . ASN A 1 170 ? 6.555 1.854 6.423 1.00 93.56 170 ASN A O 1
ATOM 1393 N N . CYS A 1 171 ? 7.146 -0.209 5.742 1.00 93.69 171 CYS A N 1
ATOM 1394 C CA . CYS A 1 171 ? 7.747 -0.621 7.006 1.00 93.69 171 CYS A CA 1
ATOM 1395 C C . CYS A 1 171 ? 8.883 0.320 7.438 1.00 93.69 171 CYS A C 1
ATOM 1397 O O . CYS A 1 171 ? 8.907 0.780 8.577 1.00 93.69 171 CYS A O 1
ATOM 1399 N N . TYR A 1 172 ? 9.807 0.639 6.531 1.00 90.38 172 TYR A N 1
ATOM 1400 C CA . TYR A 1 172 ? 10.928 1.533 6.815 1.00 90.38 172 TYR A CA 1
ATOM 1401 C C . TYR A 1 172 ? 10.471 2.959 7.146 1.00 90.38 172 TYR A C 1
ATOM 1403 O O . TYR A 1 172 ? 10.959 3.545 8.109 1.00 90.38 172 TYR A O 1
ATOM 1411 N N . GLN A 1 173 ? 9.508 3.502 6.396 1.00 92.31 173 GLN A N 1
ATOM 1412 C CA . GLN A 1 173 ? 8.947 4.829 6.668 1.00 92.31 173 GLN A CA 1
ATOM 1413 C C . GLN A 1 173 ? 8.219 4.874 8.017 1.00 92.31 173 GLN A C 1
ATOM 1415 O O . GLN A 1 173 ? 8.345 5.849 8.754 1.00 92.31 173 GLN A O 1
ATOM 1420 N N . ALA A 1 174 ? 7.502 3.813 8.389 1.00 94.56 174 ALA A N 1
ATOM 1421 C CA . ALA A 1 174 ? 6.776 3.758 9.655 1.00 94.56 174 ALA A CA 1
ATOM 1422 C C . ALA A 1 174 ? 7.705 3.742 10.885 1.00 94.56 174 ALA A C 1
ATOM 1424 O O . ALA A 1 174 ? 7.301 4.189 11.957 1.00 94.56 174 ALA A O 1
ATOM 1425 N N . LEU A 1 175 ? 8.964 3.301 10.745 1.00 92.19 175 LEU A N 1
ATOM 1426 C CA . LEU A 1 175 ? 9.956 3.353 11.830 1.00 92.19 175 LEU A CA 1
ATOM 1427 C C . LEU A 1 175 ? 10.321 4.783 12.252 1.00 92.19 175 LEU A C 1
ATOM 1429 O O . LEU A 1 175 ? 10.828 4.973 13.355 1.00 92.19 175 LEU A O 1
ATOM 1433 N N . SER A 1 176 ? 10.076 5.794 11.409 1.00 91.94 176 SER A N 1
ATOM 1434 C CA . SER A 1 176 ? 10.302 7.193 11.789 1.00 91.94 176 SER A CA 1
ATOM 1435 C C . SER A 1 176 ? 9.195 7.751 12.688 1.00 91.94 176 SER A C 1
ATOM 1437 O O . SER A 1 176 ? 9.315 8.871 13.186 1.00 91.94 176 SER A O 1
ATOM 1439 N N . MET A 1 177 ? 8.092 7.019 12.863 1.00 93.19 177 MET A N 1
ATOM 1440 C CA . MET A 1 177 ? 6.961 7.453 13.671 1.00 93.19 177 MET A CA 1
ATOM 1441 C C . MET A 1 177 ? 7.173 7.074 15.144 1.00 93.19 177 MET A C 1
ATOM 1443 O O . MET A 1 177 ? 7.576 5.948 15.447 1.00 93.19 177 MET A O 1
ATOM 1447 N N . PRO A 1 178 ? 6.852 7.968 16.096 1.00 93.81 178 PRO A N 1
ATOM 1448 C CA . PRO A 1 178 ? 6.985 7.656 17.511 1.00 93.81 178 PRO A CA 1
ATOM 1449 C C . PRO A 1 178 ? 6.020 6.536 17.909 1.00 93.81 178 PRO A C 1
ATOM 1451 O O . PRO A 1 178 ? 4.847 6.553 17.519 1.00 93.81 178 PRO A O 1
ATOM 1454 N N . LEU A 1 179 ? 6.507 5.611 18.742 1.00 95.12 179 LEU A N 1
ATOM 1455 C CA . LEU A 1 179 ? 5.725 4.524 19.346 1.00 95.12 179 LEU A CA 1
ATOM 1456 C C . LEU A 1 179 ? 5.126 3.532 18.329 1.00 95.12 179 LEU A C 1
ATOM 1458 O O . LEU A 1 179 ? 4.116 2.887 18.610 1.00 95.12 179 LEU A O 1
ATOM 1462 N N . ILE A 1 180 ? 5.750 3.382 17.156 1.00 96.56 180 ILE A N 1
ATOM 1463 C CA . ILE A 1 180 ? 5.401 2.339 16.186 1.00 96.56 180 ILE A CA 1
ATOM 1464 C C . ILE A 1 180 ? 6.387 1.172 16.291 1.00 96.56 180 ILE A C 1
ATOM 1466 O O . ILE A 1 180 ? 7.599 1.345 16.176 1.00 96.56 180 ILE A O 1
ATOM 1470 N N . LYS A 1 181 ? 5.858 -0.043 16.457 1.00 96.19 181 LYS A N 1
ATOM 1471 C CA . LYS A 1 181 ? 6.583 -1.298 16.244 1.00 96.19 181 LYS A CA 1
ATOM 1472 C C . LYS A 1 181 ? 6.198 -1.855 14.881 1.00 96.19 181 LYS A C 1
ATOM 1474 O O . LYS A 1 181 ? 5.032 -2.160 14.654 1.00 96.19 181 LYS A O 1
ATOM 1479 N N . VAL A 1 182 ? 7.166 -2.025 13.993 1.00 95.44 182 VAL A N 1
ATOM 1480 C CA . VAL A 1 182 ? 6.925 -2.516 12.632 1.00 95.44 182 VAL A CA 1
ATOM 1481 C C . VAL A 1 182 ? 7.144 -4.025 12.554 1.00 95.44 182 VAL A C 1
ATOM 1483 O O . VAL A 1 182 ? 8.112 -4.547 13.103 1.00 95.44 182 VAL A O 1
ATOM 1486 N N . ASN A 1 183 ? 6.250 -4.721 11.856 1.00 95.56 183 ASN A N 1
ATOM 1487 C CA . ASN A 1 183 ? 6.305 -6.156 11.608 1.00 95.56 183 ASN A CA 1
ATOM 1488 C C . ASN A 1 183 ? 6.094 -6.387 10.105 1.00 95.56 183 ASN A C 1
ATOM 1490 O O . ASN A 1 183 ? 4.964 -6.346 9.618 1.00 95.56 183 ASN A O 1
ATOM 1494 N N . GLN A 1 184 ? 7.177 -6.604 9.359 1.00 94.25 184 GLN A N 1
ATOM 1495 C CA . GLN A 1 184 ? 7.076 -6.809 7.918 1.00 94.25 184 GLN A CA 1
ATOM 1496 C C . GLN A 1 184 ? 6.504 -8.197 7.617 1.00 94.25 184 GLN A C 1
ATOM 1498 O O . GLN A 1 184 ? 7.081 -9.212 8.006 1.00 94.25 184 GLN A O 1
ATOM 1503 N N . VAL A 1 185 ? 5.388 -8.253 6.897 1.00 93.38 185 VAL A N 1
ATOM 1504 C CA . VAL A 1 185 ? 4.771 -9.503 6.453 1.00 93.38 185 VAL A CA 1
ATOM 1505 C C . VAL A 1 185 ? 5.493 -10.003 5.202 1.00 93.38 185 VAL A C 1
ATOM 1507 O O . VAL A 1 185 ? 5.767 -9.262 4.263 1.00 93.38 185 VAL A O 1
ATOM 1510 N N . ASN A 1 186 ? 5.807 -11.292 5.150 1.00 90.00 186 ASN A N 1
ATOM 1511 C CA . ASN A 1 186 ? 6.348 -11.914 3.956 1.00 90.00 186 ASN A CA 1
ATOM 1512 C C . ASN A 1 186 ? 5.253 -11.999 2.882 1.00 90.00 186 ASN A C 1
ATOM 1514 O O . ASN A 1 186 ? 4.350 -12.841 2.938 1.00 90.00 186 ASN A O 1
ATOM 1518 N N . ARG A 1 187 ? 5.358 -11.142 1.865 1.00 87.06 187 ARG A N 1
ATOM 1519 C CA . ARG A 1 187 ? 4.421 -11.099 0.735 1.00 87.06 187 ARG A CA 1
ATOM 1520 C C . ARG A 1 187 ? 4.370 -12.386 -0.092 1.00 87.06 187 ARG A C 1
ATOM 1522 O O . ARG A 1 187 ? 3.381 -12.636 -0.775 1.00 87.06 187 ARG A O 1
ATOM 1529 N N . HIS A 1 188 ? 5.418 -13.210 -0.030 1.00 85.81 188 HIS A N 1
ATOM 1530 C CA . HIS A 1 188 ? 5.505 -14.483 -0.750 1.00 85.81 188 HIS A CA 1
ATOM 1531 C C . HIS A 1 188 ? 4.910 -15.655 0.037 1.00 85.81 188 HIS A C 1
ATOM 1533 O O . HIS A 1 188 ? 4.592 -16.685 -0.555 1.00 85.81 188 HIS A O 1
ATOM 1539 N N . ALA A 1 189 ? 4.706 -15.500 1.349 1.00 85.12 189 ALA A N 1
ATOM 1540 C CA . ALA A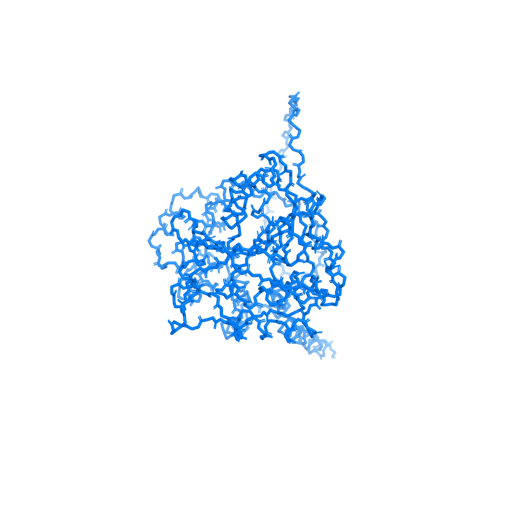 1 189 ? 3.959 -16.461 2.149 1.00 85.12 189 ALA A CA 1
ATOM 1541 C C . ALA A 1 189 ? 2.462 -16.300 1.845 1.00 85.12 189 ALA A C 1
ATOM 1543 O O . ALA A 1 189 ? 1.752 -15.530 2.490 1.00 85.12 189 ALA A O 1
ATOM 1544 N N . GLN A 1 190 ? 1.994 -16.985 0.801 1.00 81.19 190 GLN A N 1
ATOM 1545 C CA . GLN A 1 190 ? 0.616 -16.846 0.324 1.00 81.19 190 GLN A CA 1
ATOM 1546 C C . GLN A 1 190 ? -0.401 -17.481 1.272 1.00 81.19 190 GLN A C 1
ATOM 1548 O O . GLN A 1 190 ? -1.521 -16.991 1.359 1.00 81.19 190 GLN A O 1
ATOM 1553 N N . ASP A 1 191 ? -0.024 -18.527 2.005 1.00 82.25 191 ASP A N 1
ATOM 1554 C CA . ASP A 1 191 ? -0.991 -19.311 2.778 1.00 82.25 191 ASP A CA 1
ATOM 1555 C C . ASP A 1 191 ? -1.118 -18.879 4.237 1.00 82.25 191 ASP A C 1
ATOM 1557 O O . ASP A 1 191 ? -2.123 -19.196 4.859 1.00 82.25 191 ASP A O 1
ATOM 1561 N N . ARG A 1 192 ? -0.157 -18.134 4.794 1.00 86.06 192 ARG A N 1
ATOM 1562 C CA . ARG A 1 192 ? -0.171 -17.703 6.201 1.00 86.06 192 ARG A CA 1
ATOM 1563 C C . ARG A 1 192 ? 0.515 -16.356 6.389 1.00 86.06 192 ARG A C 1
ATOM 1565 O O . ARG A 1 192 ? 1.325 -15.950 5.555 1.00 86.06 192 ARG A O 1
ATOM 1572 N N . ILE A 1 193 ? 0.223 -15.685 7.500 1.00 83.38 193 ILE A N 1
ATOM 1573 C CA . ILE A 1 193 ? 1.068 -14.577 7.952 1.00 83.38 193 ILE A CA 1
ATOM 1574 C C . ILE A 1 193 ? 2.395 -15.168 8.425 1.00 83.38 193 ILE A C 1
ATOM 1576 O O . ILE A 1 193 ? 2.438 -16.018 9.311 1.00 83.38 193 ILE A O 1
ATOM 1580 N N . ASP A 1 194 ? 3.465 -14.730 7.781 1.00 86.94 194 ASP A N 1
ATOM 1581 C CA . ASP A 1 194 ? 4.840 -15.033 8.143 1.00 86.94 194 ASP A CA 1
ATOM 1582 C C . ASP A 1 194 ? 5.580 -13.701 8.192 1.00 86.94 194 ASP A C 1
ATOM 1584 O O . ASP A 1 194 ? 5.291 -12.820 7.377 1.00 86.94 194 ASP A O 1
ATOM 1588 N N . PHE A 1 195 ? 6.481 -13.519 9.148 1.00 86.94 195 PHE A N 1
ATOM 1589 C CA . PHE A 1 195 ? 7.190 -12.254 9.302 1.00 86.94 195 PHE A CA 1
ATOM 1590 C C . PHE A 1 195 ? 8.567 -12.368 8.662 1.00 86.94 195 PHE A C 1
ATOM 1592 O O . PHE A 1 195 ? 9.324 -13.292 8.954 1.00 86.94 195 PHE A O 1
ATOM 1599 N N . ALA A 1 196 ? 8.906 -11.411 7.799 1.00 71.88 196 ALA A N 1
ATOM 1600 C CA . ALA A 1 196 ? 10.305 -11.181 7.470 1.00 71.88 196 ALA A CA 1
ATOM 1601 C C . ALA A 1 196 ? 11.035 -10.749 8.755 1.00 71.88 196 ALA A C 1
ATOM 1603 O O . ALA A 1 196 ? 10.397 -10.187 9.651 1.00 71.88 196 ALA A O 1
ATOM 1604 N N . GLU A 1 197 ? 12.335 -11.057 8.872 1.00 62.97 197 GLU A N 1
ATOM 1605 C CA . GLU A 1 197 ? 13.145 -10.763 10.065 1.00 62.97 197 GLU A CA 1
ATOM 1606 C C . GLU A 1 197 ? 12.756 -9.418 10.691 1.00 62.97 197 GLU A C 1
ATOM 1608 O O . GLU A 1 197 ? 12.734 -8.384 10.019 1.00 62.97 197 GLU A O 1
ATOM 1613 N N . CYS A 1 198 ? 12.379 -9.455 11.973 1.00 55.56 198 CYS A N 1
ATOM 1614 C CA . CYS A 1 198 ? 11.838 -8.297 12.668 1.00 55.56 198 CYS A CA 1
ATOM 1615 C C . CYS A 1 198 ? 12.834 -7.138 12.560 1.00 55.56 198 CYS A C 1
ATOM 1617 O O . CYS A 1 198 ? 13.949 -7.227 13.075 1.00 55.56 198 CYS A O 1
ATOM 1619 N N . LEU A 1 199 ? 12.422 -6.039 11.925 1.00 58.69 199 LEU A N 1
ATOM 1620 C CA . LEU A 1 199 ? 13.204 -4.808 11.885 1.00 58.69 199 LEU A CA 1
ATOM 1621 C C . LEU A 1 199 ? 13.160 -4.173 13.280 1.00 58.69 199 LEU A C 1
ATOM 1623 O O . LEU A 1 199 ? 12.356 -3.286 13.559 1.00 58.69 199 LEU A O 1
ATOM 1627 N N . SER A 1 200 ? 13.982 -4.669 14.205 1.00 52.34 200 SER A N 1
ATOM 1628 C CA . SER A 1 200 ? 14.176 -4.017 15.494 1.00 52.34 200 SER A CA 1
ATOM 1629 C C . SER A 1 200 ? 14.960 -2.733 15.253 1.00 52.34 200 SER A C 1
ATOM 1631 O O . SER A 1 200 ? 16.129 -2.783 14.863 1.00 52.34 200 SER A O 1
ATOM 1633 N N . GLY A 1 201 ? 14.307 -1.587 15.455 1.00 49.19 201 GLY A N 1
ATOM 1634 C CA . GLY A 1 201 ? 14.956 -0.284 15.404 1.00 49.19 201 GLY A CA 1
ATOM 1635 C C . GLY A 1 201 ? 16.206 -0.276 16.282 1.00 49.19 201 GLY A C 1
ATOM 1636 O O . GLY A 1 201 ? 16.189 -0.763 17.414 1.00 49.19 201 GLY A O 1
ATOM 1637 N N . VAL A 1 202 ? 17.300 0.251 15.737 1.00 42.94 202 VAL A N 1
ATOM 1638 C CA . VAL A 1 202 ? 18.528 0.514 16.487 1.00 42.94 202 VAL A CA 1
ATOM 1639 C C . VAL A 1 202 ? 18.151 1.382 17.684 1.00 42.94 202 VAL A C 1
ATOM 1641 O O . VAL A 1 202 ? 17.698 2.513 17.516 1.00 42.94 202 VAL A O 1
ATOM 1644 N N . SER A 1 203 ? 18.306 0.840 18.891 1.00 37.72 203 SER A N 1
ATOM 1645 C CA . SER A 1 203 ? 18.175 1.614 20.121 1.00 37.72 203 SER A CA 1
ATOM 1646 C C . SER A 1 203 ? 19.208 2.740 20.078 1.00 37.72 203 SER A C 1
ATOM 1648 O O . SER A 1 203 ? 20.411 2.480 20.084 1.00 37.72 203 SER A O 1
ATOM 1650 N N . LEU A 1 204 ? 18.756 3.991 19.985 1.00 37.62 204 LEU A N 1
ATOM 1651 C CA . LEU A 1 204 ? 19.612 5.166 20.130 1.00 37.62 204 LEU A CA 1
ATOM 1652 C C . LEU A 1 204 ? 19.974 5.324 21.613 1.00 37.62 204 LEU A C 1
ATOM 1654 O O . LEU A 1 204 ? 19.465 6.202 22.303 1.00 37.62 204 LEU A O 1
ATOM 1658 N N . SER A 1 205 ? 20.854 4.460 22.121 1.00 35.59 205 SER A N 1
ATOM 1659 C CA . SER A 1 205 ? 21.533 4.704 23.390 1.00 35.59 205 SER A CA 1
ATOM 1660 C C . SER A 1 205 ? 22.688 5.670 23.137 1.00 35.59 205 SER A C 1
ATOM 1662 O O . SER A 1 205 ? 23.743 5.290 22.629 1.00 35.59 205 SER A O 1
ATOM 1664 N N . SER A 1 206 ? 22.485 6.941 23.469 1.00 39.03 206 SER A N 1
ATOM 1665 C CA . SER A 1 206 ? 23.550 7.935 23.525 1.00 39.03 206 SER A CA 1
ATOM 1666 C C . SER A 1 206 ? 24.457 7.653 24.726 1.00 39.03 206 SER A C 1
ATOM 1668 O O . SER A 1 206 ? 24.127 8.017 25.853 1.00 39.03 206 SER A O 1
ATOM 1670 N N . THR A 1 207 ? 25.617 7.044 24.493 1.00 32.19 207 THR A N 1
ATOM 1671 C CA . THR A 1 207 ? 26.749 7.121 25.424 1.00 32.19 207 THR A CA 1
ATOM 1672 C C . THR A 1 207 ? 27.923 7.767 24.711 1.00 32.19 207 THR A C 1
ATOM 1674 O O . THR A 1 207 ? 28.559 7.174 23.844 1.00 32.19 207 THR A O 1
ATOM 1677 N N . SER A 1 208 ? 28.172 9.021 25.073 1.00 41.66 208 SER A N 1
ATOM 1678 C CA . SER A 1 208 ? 29.387 9.758 24.768 1.00 41.66 208 SER A CA 1
ATOM 1679 C C . SER A 1 208 ? 30.556 9.178 25.565 1.00 41.66 208 SER A C 1
ATOM 1681 O O . SER A 1 208 ? 30.563 9.268 26.792 1.00 41.66 208 SER A O 1
ATOM 1683 N N . SER A 1 209 ? 31.572 8.665 24.883 1.00 34.81 209 SER A N 1
ATOM 1684 C CA . SER A 1 209 ? 32.926 8.606 25.431 1.00 34.81 209 SER A CA 1
ATOM 1685 C C . SER A 1 209 ? 33.910 8.922 24.315 1.00 34.81 209 SER A C 1
ATOM 1687 O O . SER A 1 209 ? 34.077 8.162 23.363 1.00 34.81 209 SER A O 1
ATOM 1689 N N . SER A 1 210 ? 34.490 10.108 24.433 1.00 42.03 210 SER A N 1
ATOM 1690 C CA . SER A 1 210 ? 35.721 10.530 23.785 1.00 42.03 210 SER A CA 1
ATOM 1691 C C . SER A 1 210 ? 36.835 9.538 24.088 1.00 42.03 210 SER A C 1
ATOM 1693 O O . SER A 1 210 ? 37.054 9.272 25.262 1.00 42.03 210 SER A O 1
ATOM 1695 N N . ASP A 1 211 ? 37.557 9.080 23.069 1.00 32.38 211 ASP A N 1
ATOM 1696 C CA . ASP A 1 211 ? 38.984 8.800 23.201 1.00 32.38 211 ASP A CA 1
ATOM 1697 C C . ASP A 1 211 ? 39.686 8.960 21.849 1.00 32.38 211 ASP A C 1
ATOM 1699 O O . ASP A 1 211 ? 39.256 8.478 20.800 1.00 32.38 211 ASP A O 1
ATOM 1703 N N . SER A 1 212 ? 40.753 9.741 21.914 1.00 41.97 212 SER A N 1
ATOM 1704 C CA . SER A 1 212 ? 41.682 10.150 20.873 1.00 41.97 212 SER A CA 1
ATOM 1705 C C . SER A 1 212 ? 42.791 9.120 20.696 1.00 41.97 212 SER A C 1
ATOM 1707 O O . SER A 1 212 ? 43.455 8.812 21.683 1.00 41.97 212 SER A O 1
ATOM 1709 N N . ILE A 1 213 ? 43.081 8.681 19.465 1.00 34.97 213 ILE A N 1
ATOM 1710 C CA . ILE A 1 213 ? 44.380 8.077 19.124 1.00 34.97 213 ILE A CA 1
ATOM 1711 C C . ILE A 1 213 ? 44.858 8.579 17.753 1.00 34.97 213 ILE A C 1
ATOM 1713 O O . ILE A 1 213 ? 44.276 8.290 16.711 1.00 34.97 213 ILE A O 1
ATOM 1717 N N . GLU A 1 214 ? 45.886 9.418 17.854 1.00 31.59 214 GLU A N 1
ATOM 1718 C CA . GLU A 1 214 ? 47.164 9.469 17.134 1.00 31.59 214 GLU A CA 1
ATOM 1719 C C . GLU A 1 214 ? 47.362 8.820 15.750 1.00 31.59 214 GLU A C 1
ATOM 1721 O O . GLU A 1 214 ? 47.058 7.662 15.473 1.00 31.59 214 GLU A O 1
ATOM 1726 N N . SER A 1 215 ? 48.016 9.637 14.927 1.00 33.25 215 SER A N 1
ATOM 1727 C CA . SER A 1 215 ? 48.545 9.446 13.583 1.00 33.25 215 SER A CA 1
ATOM 1728 C C . SER A 1 215 ? 49.635 8.374 13.469 1.00 33.25 215 SER A C 1
ATOM 1730 O O . SER A 1 215 ? 50.487 8.251 14.344 1.00 33.25 215 SER A O 1
ATOM 1732 N N . ALA A 1 216 ? 49.726 7.731 12.301 1.00 31.06 216 ALA A N 1
ATOM 1733 C CA . ALA A 1 216 ? 50.992 7.215 11.781 1.00 31.06 216 ALA A CA 1
ATOM 1734 C C . ALA A 1 216 ? 51.036 7.332 10.249 1.00 31.06 216 ALA A C 1
ATOM 1736 O O . ALA A 1 216 ? 50.223 6.747 9.532 1.00 31.06 216 ALA A O 1
ATOM 1737 N N . GLU A 1 217 ? 52.000 8.118 9.775 1.00 33.81 217 GLU A N 1
ATOM 1738 C CA . GLU A 1 217 ? 52.446 8.217 8.387 1.00 33.81 217 GLU A CA 1
ATOM 1739 C C . GLU A 1 217 ? 53.273 6.982 8.003 1.00 33.81 217 GLU A C 1
ATOM 1741 O O . GLU A 1 217 ? 54.132 6.566 8.777 1.00 33.81 217 GLU A O 1
ATOM 1746 N N . ILE A 1 218 ? 53.107 6.466 6.778 1.00 33.44 218 ILE A N 1
ATOM 1747 C CA . ILE A 1 218 ? 54.188 5.794 6.037 1.00 33.44 218 ILE A CA 1
ATOM 1748 C C . ILE A 1 218 ? 54.095 6.215 4.566 1.00 33.44 218 ILE A C 1
ATOM 1750 O O . ILE A 1 218 ? 53.092 5.976 3.894 1.00 33.44 218 ILE A O 1
ATOM 1754 N N . ALA A 1 219 ? 55.167 6.844 4.088 1.00 31.98 219 ALA A N 1
ATOM 1755 C CA . ALA A 1 219 ? 55.435 7.151 2.689 1.00 31.98 219 ALA A CA 1
ATOM 1756 C C . ALA A 1 219 ? 56.050 5.941 1.959 1.00 31.98 219 ALA A C 1
ATOM 1758 O O . ALA A 1 219 ? 56.756 5.137 2.567 1.00 31.98 219 ALA A O 1
ATOM 1759 N N . GLY A 1 220 ? 55.845 5.852 0.643 1.00 29.83 220 GLY A N 1
ATOM 1760 C CA . GLY A 1 220 ? 56.531 4.882 -0.213 1.00 29.83 220 GLY A CA 1
ATOM 1761 C C . GLY A 1 220 ? 56.020 4.901 -1.650 1.00 29.83 220 GLY A C 1
ATOM 1762 O O . GLY A 1 220 ? 54.982 4.323 -1.946 1.00 29.83 220 GLY A O 1
ATOM 1763 N N . ASP A 1 221 ? 56.759 5.602 -2.500 1.00 30.25 221 ASP A N 1
ATOM 1764 C CA . ASP A 1 221 ? 56.511 5.911 -3.911 1.00 30.25 221 ASP A CA 1
ATOM 1765 C C . ASP A 1 221 ? 56.878 4.751 -4.873 1.00 30.25 221 ASP A C 1
ATOM 1767 O O . ASP A 1 221 ? 57.574 3.816 -4.474 1.00 30.25 221 ASP A O 1
ATOM 1771 N N . THR A 1 222 ? 56.501 4.911 -6.152 1.00 32.69 222 THR A N 1
ATOM 1772 C CA . THR A 1 222 ? 57.040 4.333 -7.417 1.00 32.69 222 THR A CA 1
ATOM 1773 C C . THR A 1 222 ? 56.170 3.403 -8.301 1.00 32.69 222 THR A C 1
ATOM 1775 O O . THR A 1 222 ? 55.892 2.248 -7.997 1.00 32.69 222 THR A O 1
ATOM 1778 N N . ASP A 1 223 ? 55.834 3.982 -9.467 1.00 30.00 223 ASP A N 1
ATOM 1779 C CA . ASP A 1 223 ? 55.854 3.507 -10.867 1.00 30.00 223 ASP A CA 1
ATOM 1780 C C . ASP A 1 223 ? 54.995 2.347 -11.439 1.00 30.00 223 ASP A C 1
ATOM 1782 O O . ASP A 1 223 ? 55.020 1.186 -11.039 1.00 30.00 223 ASP A O 1
ATOM 1786 N N . MET A 1 224 ? 54.318 2.711 -12.540 1.00 29.36 224 MET A N 1
ATOM 1787 C CA . MET A 1 224 ? 53.729 1.900 -13.629 1.00 29.36 224 MET A CA 1
ATOM 1788 C C . MET A 1 224 ? 54.762 1.728 -14.786 1.00 29.36 224 MET A C 1
ATOM 1790 O O . MET A 1 224 ? 55.762 2.439 -14.732 1.00 29.36 224 MET A O 1
ATOM 1794 N N . PRO A 1 225 ? 54.570 0.933 -15.887 1.00 52.34 225 PRO A N 1
ATOM 1795 C CA . PRO A 1 225 ? 53.325 0.348 -16.428 1.00 52.34 225 PRO A CA 1
ATOM 1796 C C . PRO A 1 225 ? 53.396 -1.083 -17.055 1.00 52.34 225 PRO A C 1
ATOM 1798 O O . PRO A 1 225 ? 54.454 -1.625 -17.355 1.00 52.34 225 PRO A O 1
ATOM 1801 N N . ALA A 1 226 ? 52.199 -1.594 -17.407 1.00 31.77 226 ALA A N 1
ATOM 1802 C CA . ALA A 1 226 ? 51.833 -2.284 -18.669 1.00 31.77 226 ALA A CA 1
ATOM 1803 C C . ALA A 1 226 ? 51.331 -3.758 -18.636 1.00 31.77 226 ALA A C 1
ATOM 1805 O O . ALA A 1 226 ? 51.979 -4.668 -18.132 1.00 31.77 226 ALA A O 1
ATOM 1806 N N . LYS A 1 227 ? 50.219 -3.950 -19.381 1.00 34.97 227 LYS A N 1
ATOM 1807 C CA . LYS A 1 227 ? 49.620 -5.168 -19.992 1.00 34.97 227 LYS A CA 1
ATOM 1808 C C . LYS A 1 227 ? 48.852 -6.151 -19.088 1.00 34.97 227 LYS A C 1
ATOM 1810 O O . LYS A 1 227 ? 49.411 -7.088 -18.530 1.00 34.97 227 LYS A O 1
ATOM 1815 N N . THR A 1 228 ? 47.520 -6.037 -19.089 1.00 32.34 228 THR A N 1
ATOM 1816 C CA . THR A 1 228 ? 46.584 -7.020 -18.516 1.00 32.34 228 THR A CA 1
ATOM 1817 C C . THR A 1 228 ? 46.043 -7.998 -19.570 1.00 32.34 228 THR A C 1
ATOM 1819 O O . THR A 1 228 ? 45.419 -7.613 -20.555 1.00 32.34 228 THR A O 1
ATOM 1822 N N . LYS A 1 229 ? 46.286 -9.294 -19.330 1.00 36.09 229 LYS A N 1
ATOM 1823 C CA . LYS A 1 229 ? 45.533 -10.447 -19.865 1.00 36.09 229 LYS A CA 1
ATOM 1824 C C . LYS A 1 229 ? 44.270 -10.677 -19.006 1.00 36.09 229 LYS A C 1
ATOM 1826 O O . LYS A 1 229 ? 44.260 -10.228 -17.858 1.00 36.09 229 LYS A O 1
ATOM 1831 N N . PRO A 1 230 ? 43.229 -11.381 -19.495 1.00 34.50 230 PRO A N 1
ATOM 1832 C CA . PRO A 1 230 ? 42.013 -11.615 -18.719 1.00 34.50 230 PRO A CA 1
ATOM 1833 C C . PRO A 1 230 ? 42.293 -12.636 -17.608 1.00 34.50 230 PRO A C 1
ATOM 1835 O O . PRO A 1 230 ? 42.551 -13.809 -17.869 1.00 34.50 230 PRO A O 1
ATOM 1838 N N . GLY A 1 231 ? 42.307 -12.159 -16.364 1.00 31.94 231 GLY A N 1
ATOM 1839 C CA . GLY A 1 231 ? 42.514 -12.960 -15.163 1.00 31.94 231 GLY A CA 1
ATOM 1840 C C . GLY A 1 231 ? 41.197 -13.275 -14.459 1.00 31.94 231 GLY A C 1
ATOM 1841 O O . GLY A 1 231 ? 40.360 -12.398 -14.270 1.00 31.94 231 GLY A O 1
ATOM 1842 N N . PHE A 1 232 ? 41.065 -14.540 -14.066 1.00 34.41 232 PHE A N 1
ATOM 1843 C CA . PHE A 1 232 ? 40.065 -15.115 -13.167 1.00 34.41 232 PHE A CA 1
ATOM 1844 C C . PHE A 1 232 ? 39.646 -14.184 -12.011 1.00 34.41 232 PHE A C 1
ATOM 1846 O O . PHE A 1 232 ? 40.491 -13.659 -11.283 1.00 34.41 232 PHE A O 1
ATOM 1853 N N . PHE A 1 233 ? 38.332 -14.058 -11.794 1.00 36.16 233 PHE A N 1
ATOM 1854 C CA . PHE A 1 233 ? 37.741 -13.356 -10.653 1.00 36.16 233 PHE A CA 1
ATOM 1855 C C . PHE A 1 233 ? 38.163 -14.014 -9.328 1.00 36.16 233 PHE A C 1
ATOM 1857 O O . PHE A 1 233 ? 37.724 -15.112 -8.983 1.00 36.16 233 PHE A O 1
ATOM 1864 N N . LYS A 1 234 ? 38.994 -13.318 -8.547 1.00 33.28 234 LYS A N 1
ATOM 1865 C CA . LYS A 1 234 ? 39.129 -13.570 -7.107 1.00 33.28 234 LYS A CA 1
ATOM 1866 C C . LYS A 1 234 ? 37.896 -13.001 -6.400 1.00 33.28 234 LYS A C 1
ATOM 1868 O O . LYS A 1 234 ? 37.515 -11.863 -6.662 1.00 33.28 234 LYS A O 1
ATOM 1873 N N . LYS A 1 235 ? 37.305 -13.787 -5.491 1.00 35.44 235 LYS A N 1
ATOM 1874 C CA . LYS A 1 235 ? 36.250 -13.362 -4.553 1.00 35.44 235 LYS A CA 1
ATOM 1875 C C . LYS A 1 235 ? 36.620 -12.012 -3.925 1.00 35.44 235 LYS A C 1
ATOM 1877 O O . LYS A 1 235 ? 37.592 -11.927 -3.178 1.00 35.44 235 LYS A O 1
ATOM 1882 N N . THR A 1 236 ? 35.857 -10.969 -4.237 1.00 36.66 236 THR A N 1
ATOM 1883 C CA . THR A 1 236 ? 35.994 -9.649 -3.618 1.00 36.66 236 THR A CA 1
ATOM 1884 C C . THR A 1 236 ? 35.553 -9.725 -2.162 1.00 36.66 236 THR A C 1
ATOM 1886 O O . THR A 1 236 ? 34.449 -10.187 -1.870 1.00 36.66 236 THR A O 1
ATOM 1889 N N . GLY A 1 237 ? 36.423 -9.276 -1.257 1.00 30.69 237 GLY A N 1
ATOM 1890 C CA . GLY A 1 237 ? 36.105 -9.104 0.154 1.00 30.69 237 GLY A CA 1
ATOM 1891 C C . GLY A 1 237 ? 34.910 -8.170 0.352 1.00 30.69 237 GLY A C 1
ATOM 1892 O O . GLY A 1 237 ? 34.701 -7.228 -0.411 1.00 30.69 237 GLY A O 1
ATOM 1893 N N . SER A 1 238 ? 34.119 -8.466 1.379 1.00 32.22 238 SER A N 1
ATOM 1894 C CA . SER A 1 238 ? 32.986 -7.661 1.828 1.00 32.22 238 SER A CA 1
ATOM 1895 C C . SER A 1 238 ? 33.457 -6.255 2.212 1.00 32.22 238 SER A C 1
ATOM 1897 O O . SER A 1 238 ? 33.985 -6.050 3.303 1.00 32.22 238 SER A O 1
ATOM 1899 N N . VAL A 1 239 ? 33.270 -5.282 1.319 1.00 36.41 239 VAL A N 1
ATOM 1900 C CA . VAL A 1 239 ? 33.441 -3.859 1.634 1.00 36.41 239 VAL A CA 1
ATOM 1901 C C . VAL A 1 239 ? 32.313 -3.464 2.586 1.00 36.41 239 VAL A C 1
ATOM 1903 O O . VAL A 1 239 ? 31.136 -3.621 2.252 1.00 36.41 239 VAL A O 1
ATOM 1906 N N . ALA A 1 240 ? 32.666 -2.981 3.778 1.00 31.62 240 ALA A N 1
ATOM 1907 C CA . ALA A 1 240 ? 31.712 -2.447 4.740 1.00 31.62 240 ALA A CA 1
ATOM 1908 C C . ALA A 1 240 ? 30.866 -1.354 4.064 1.00 31.62 240 ALA A C 1
ATOM 1910 O O . ALA A 1 240 ? 31.393 -0.350 3.586 1.00 31.62 240 ALA A O 1
ATOM 1911 N N . ARG A 1 241 ? 29.548 -1.569 3.971 1.00 43.50 241 ARG A N 1
ATOM 1912 C CA . ARG A 1 241 ? 28.624 -0.563 3.441 1.00 43.50 241 ARG A CA 1
ATOM 1913 C C . ARG A 1 241 ? 28.463 0.521 4.501 1.00 43.50 241 ARG A C 1
ATOM 1915 O O . ARG A 1 241 ? 27.732 0.324 5.466 1.00 43.50 241 ARG A O 1
ATOM 1922 N N . THR A 1 242 ? 29.135 1.655 4.333 1.00 49.50 242 THR A N 1
ATOM 1923 C CA . THR A 1 242 ? 28.847 2.849 5.133 1.00 49.50 242 THR A CA 1
ATOM 1924 C C . THR A 1 242 ? 27.395 3.245 4.880 1.00 49.50 242 THR A C 1
ATOM 1926 O O . THR A 1 242 ? 27.017 3.523 3.740 1.00 49.50 242 THR A O 1
ATOM 1929 N N . ALA A 1 243 ? 26.563 3.214 5.922 1.00 48.06 243 ALA A N 1
ATOM 1930 C CA . ALA A 1 243 ? 25.168 3.625 5.826 1.00 48.06 243 ALA A CA 1
ATOM 1931 C C . ALA A 1 243 ? 25.080 5.067 5.294 1.00 48.06 243 ALA A C 1
ATOM 1933 O O . ALA A 1 243 ? 25.859 5.937 5.690 1.00 48.06 243 ALA A O 1
ATOM 1934 N N . MET A 1 244 ? 24.151 5.323 4.369 1.00 62.72 244 MET A N 1
ATOM 1935 C CA . MET A 1 244 ? 23.915 6.680 3.875 1.00 62.72 244 MET A CA 1
ATOM 1936 C C . MET A 1 244 ? 23.438 7.584 5.015 1.00 62.72 244 MET A C 1
ATOM 1938 O O . MET A 1 244 ? 22.586 7.196 5.810 1.00 62.72 244 MET A O 1
ATOM 1942 N N . ASN A 1 245 ? 23.951 8.814 5.054 1.00 71.44 245 ASN A N 1
ATOM 1943 C CA . ASN A 1 245 ? 23.470 9.849 5.964 1.00 71.44 245 ASN A CA 1
ATOM 1944 C C . ASN A 1 245 ? 21.953 10.091 5.732 1.00 71.44 245 ASN A C 1
ATOM 1946 O O . ASN A 1 245 ? 21.568 10.319 4.580 1.00 71.44 245 ASN A O 1
ATOM 1950 N N . PRO A 1 246 ? 21.094 10.087 6.772 1.00 54.72 246 PRO A N 1
ATOM 1951 C CA . PRO A 1 246 ? 19.649 10.322 6.646 1.00 54.72 246 PRO A CA 1
ATOM 1952 C C . PRO A 1 246 ? 19.280 11.590 5.860 1.00 54.72 246 PRO A C 1
ATOM 1954 O O . PRO A 1 246 ? 18.371 11.570 5.030 1.00 54.72 246 PRO A O 1
ATOM 1957 N N . SER A 1 247 ? 20.050 12.673 6.011 1.00 78.25 247 SER A N 1
ATOM 1958 C CA . SER A 1 247 ? 19.843 13.933 5.282 1.00 78.25 247 SER A CA 1
ATOM 1959 C C . SER A 1 247 ? 20.100 13.803 3.777 1.00 78.25 247 SER A C 1
ATOM 1961 O O . SER A 1 247 ? 19.665 14.640 2.987 1.00 78.25 247 SER A O 1
ATOM 1963 N N . ARG A 1 248 ? 20.857 12.785 3.355 1.00 78.06 248 ARG A N 1
ATOM 1964 C CA . ARG A 1 248 ? 21.071 12.447 1.943 1.00 78.06 248 ARG A CA 1
ATOM 1965 C C . ARG A 1 248 ? 19.908 11.622 1.394 1.00 78.06 248 ARG A C 1
ATOM 1967 O O . ARG A 1 248 ? 19.498 11.865 0.267 1.00 78.06 248 ARG A O 1
ATOM 1974 N N . LEU A 1 249 ? 19.356 10.699 2.184 1.00 70.19 249 LEU A N 1
ATOM 1975 C CA . LEU A 1 249 ? 18.191 9.900 1.785 1.00 70.19 249 LEU A CA 1
ATOM 1976 C C . LEU A 1 249 ? 16.956 10.777 1.558 1.00 70.19 249 LEU A C 1
ATOM 1978 O O . LEU A 1 249 ? 16.327 10.661 0.510 1.00 70.19 249 LEU A O 1
ATOM 1982 N N . ALA A 1 250 ? 16.674 11.711 2.471 1.00 73.06 250 ALA A N 1
ATOM 1983 C CA . ALA A 1 250 ? 15.575 12.666 2.311 1.00 73.06 250 ALA A CA 1
ATOM 1984 C C . ALA A 1 250 ? 15.718 13.505 1.027 1.00 73.06 250 ALA A C 1
ATOM 1986 O O . ALA A 1 250 ? 14.761 13.689 0.279 1.00 73.06 250 ALA A O 1
ATOM 1987 N N . ARG A 1 251 ? 16.944 13.948 0.714 1.00 84.31 251 ARG A N 1
ATOM 1988 C CA . ARG A 1 251 ? 17.235 14.666 -0.536 1.00 84.31 251 ARG A CA 1
ATOM 1989 C C . ARG A 1 251 ? 17.023 13.794 -1.772 1.00 84.31 251 ARG A C 1
ATOM 1991 O O . ARG A 1 251 ? 16.422 14.255 -2.733 1.00 84.31 251 ARG A O 1
ATOM 1998 N N . LEU A 1 252 ? 17.471 12.538 -1.753 1.00 84.69 252 LEU A N 1
ATOM 1999 C CA . LEU A 1 252 ? 17.247 11.607 -2.865 1.00 84.69 252 LEU A CA 1
ATOM 2000 C C . LEU A 1 252 ? 15.757 11.326 -3.100 1.00 84.69 252 LEU A C 1
ATOM 2002 O O . LEU A 1 252 ? 15.352 11.252 -4.257 1.00 84.69 252 LEU A O 1
ATOM 2006 N N . ALA A 1 253 ? 14.947 11.232 -2.042 1.00 76.81 253 ALA A N 1
ATOM 2007 C CA . ALA A 1 253 ? 13.495 11.096 -2.162 1.00 76.81 253 ALA A CA 1
ATOM 2008 C C . ALA A 1 253 ? 12.865 12.323 -2.843 1.00 76.81 253 ALA A C 1
ATOM 2010 O O . ALA A 1 253 ? 12.135 12.178 -3.820 1.00 76.81 253 ALA A O 1
ATOM 2011 N N . GLN A 1 254 ? 13.239 13.533 -2.418 1.00 80.75 254 GLN A N 1
ATOM 2012 C CA . GLN A 1 254 ? 12.763 14.770 -3.046 1.00 80.75 254 GLN A CA 1
ATOM 2013 C C . GLN A 1 254 ? 13.161 14.869 -4.529 1.00 80.75 254 GLN A C 1
ATOM 2015 O O . GLN A 1 254 ? 12.361 15.264 -5.373 1.00 80.75 254 GLN A O 1
ATOM 2020 N N . ILE A 1 255 ? 14.394 14.491 -4.874 1.00 91.81 255 ILE A N 1
ATOM 2021 C CA . ILE A 1 255 ? 14.848 14.484 -6.272 1.00 91.81 255 ILE A CA 1
ATOM 2022 C C . ILE A 1 255 ? 14.077 13.459 -7.091 1.00 91.81 255 ILE A C 1
ATOM 2024 O O . ILE A 1 255 ? 13.763 13.728 -8.249 1.00 91.81 255 ILE A O 1
ATOM 2028 N N . LYS A 1 256 ? 13.783 12.291 -6.508 1.00 90.25 256 LYS A N 1
ATOM 2029 C CA . LYS A 1 256 ? 12.945 11.288 -7.156 1.00 90.25 256 LYS A CA 1
ATOM 2030 C C . LYS A 1 256 ? 11.589 11.898 -7.506 1.00 90.25 256 LYS A C 1
ATOM 2032 O O . LYS A 1 256 ? 11.197 11.799 -8.660 1.00 90.25 256 LYS A O 1
ATOM 2037 N N . GLN A 1 257 ? 10.956 12.627 -6.589 1.00 76.19 257 GLN A N 1
ATOM 2038 C CA . GLN A 1 257 ? 9.707 13.330 -6.893 1.00 76.19 257 GLN A CA 1
ATOM 2039 C C . GLN A 1 257 ? 9.866 14.307 -8.069 1.00 76.19 257 GLN A C 1
ATOM 2041 O O . GLN A 1 257 ? 9.138 14.211 -9.050 1.00 76.19 257 GLN A O 1
ATOM 2046 N N . PHE A 1 258 ? 10.900 15.162 -8.060 1.00 87.12 258 PHE A N 1
ATOM 2047 C CA . PHE A 1 258 ? 11.153 16.076 -9.185 1.00 87.12 258 PHE A CA 1
ATOM 2048 C C . PHE A 1 258 ? 11.343 15.360 -10.528 1.00 87.12 258 PHE A C 1
ATOM 2050 O O . PHE A 1 258 ? 10.982 15.908 -11.568 1.00 87.12 258 PHE A O 1
ATOM 2057 N N . VAL A 1 259 ? 11.931 14.163 -10.532 1.00 91.50 259 VAL A N 1
ATOM 2058 C CA . VAL A 1 259 ? 12.071 13.350 -11.744 1.00 91.50 259 VAL A CA 1
ATOM 2059 C C . VAL A 1 259 ? 10.704 12.904 -12.266 1.00 91.50 259 VAL A C 1
ATOM 2061 O O . VAL A 1 259 ? 10.457 13.049 -13.464 1.00 91.50 259 VAL A O 1
ATOM 2064 N N . PHE A 1 260 ? 9.837 12.400 -11.388 1.00 81.00 260 PHE A N 1
ATOM 2065 C CA . PHE A 1 260 ? 8.505 11.903 -11.746 1.00 81.00 260 PHE A CA 1
ATOM 2066 C C . PHE A 1 260 ? 7.556 13.035 -12.167 1.00 81.00 260 PHE A C 1
ATOM 2068 O O . PHE A 1 260 ? 6.810 12.872 -13.127 1.00 81.00 260 PHE A O 1
ATOM 2075 N N . ASP A 1 261 ? 7.691 14.220 -11.570 1.00 78.19 261 ASP A N 1
ATOM 2076 C CA . ASP A 1 261 ? 6.937 15.421 -11.958 1.00 78.19 261 ASP A CA 1
ATOM 2077 C C . ASP A 1 261 ? 7.417 16.055 -13.282 1.00 78.19 261 ASP A C 1
ATOM 2079 O O . ASP A 1 261 ? 6.872 17.061 -13.736 1.00 78.19 261 ASP A O 1
ATOM 2083 N N . GLY A 1 262 ? 8.506 15.558 -13.883 1.00 89.56 262 GLY A N 1
ATOM 2084 C CA . GLY A 1 262 ? 9.117 16.176 -15.067 1.00 89.56 262 GLY A CA 1
ATOM 2085 C C . GLY A 1 262 ? 9.870 17.488 -14.784 1.00 89.56 262 GLY A C 1
ATOM 2086 O O . GLY A 1 262 ? 10.223 18.229 -15.705 1.00 89.56 262 GLY A O 1
ATOM 2087 N N . ASN A 1 263 ? 10.190 17.780 -13.521 1.00 93.06 263 ASN A N 1
ATOM 2088 C CA . ASN A 1 263 ? 10.895 18.984 -13.072 1.00 93.06 263 ASN A CA 1
ATOM 2089 C C . ASN A 1 263 ? 12.419 18.903 -13.302 1.00 93.06 263 ASN A C 1
ATOM 2091 O O . ASN A 1 263 ? 13.232 19.109 -12.397 1.00 93.06 263 ASN A O 1
ATOM 2095 N N . HIS A 1 264 ? 12.840 18.652 -14.545 1.00 96.12 264 HIS A N 1
ATOM 2096 C CA . HIS A 1 264 ? 14.245 18.412 -14.914 1.00 96.12 264 HIS A CA 1
ATOM 2097 C C . HIS A 1 264 ? 15.205 19.539 -14.505 1.00 96.12 264 HIS A C 1
ATOM 2099 O O . HIS A 1 264 ? 16.350 19.278 -14.136 1.00 96.12 264 HIS A O 1
ATOM 2105 N N . HIS A 1 265 ? 14.742 20.792 -14.530 1.00 95.75 265 HIS A N 1
ATOM 2106 C CA . HIS A 1 265 ? 15.549 21.944 -14.125 1.00 95.75 265 HIS A CA 1
ATOM 2107 C C . HIS A 1 265 ? 15.925 21.901 -12.634 1.00 95.75 265 HIS A C 1
ATOM 2109 O O . HIS A 1 265 ? 17.067 22.208 -12.300 1.00 95.75 265 HIS A O 1
ATOM 2115 N N . ARG A 1 266 ? 15.016 21.454 -11.751 1.00 92.56 266 ARG A N 1
ATOM 2116 C CA . ARG A 1 266 ? 15.287 21.289 -10.311 1.00 92.56 266 ARG A CA 1
ATOM 2117 C C . ARG A 1 266 ? 16.289 20.177 -10.053 1.00 92.56 266 ARG A C 1
ATOM 2119 O O . ARG A 1 266 ? 17.173 20.328 -9.215 1.00 92.56 266 ARG A O 1
ATOM 2126 N N . VAL A 1 267 ? 16.193 19.087 -10.812 1.00 96.50 267 VAL A N 1
ATOM 2127 C CA . VAL A 1 267 ? 17.168 17.990 -10.760 1.00 96.50 267 VAL A CA 1
ATOM 2128 C C . VAL A 1 267 ? 18.564 18.488 -11.167 1.00 96.50 267 VAL A C 1
ATOM 2130 O O . VAL A 1 267 ? 19.547 18.218 -10.475 1.00 96.50 267 VAL A O 1
ATOM 2133 N N . ASP A 1 268 ? 18.660 19.282 -12.237 1.00 94.94 268 ASP A N 1
ATOM 2134 C CA . ASP A 1 268 ? 19.930 19.857 -12.703 1.00 94.94 268 ASP A CA 1
ATOM 2135 C C . ASP A 1 268 ? 20.472 20.950 -11.748 1.00 94.94 268 ASP A C 1
ATOM 2137 O O . ASP A 1 268 ? 21.687 21.101 -11.599 1.00 94.94 268 ASP A O 1
ATOM 2141 N N . GLU A 1 269 ? 19.613 21.723 -11.076 1.00 94.56 269 GLU A N 1
ATOM 2142 C CA . GLU A 1 269 ? 20.005 22.629 -9.982 1.00 94.56 269 GLU A CA 1
ATOM 2143 C C . GLU A 1 269 ? 20.583 21.864 -8.794 1.00 94.56 269 GLU A C 1
ATOM 2145 O O . GLU A 1 269 ? 21.677 22.197 -8.334 1.00 94.56 269 GLU A O 1
ATOM 2150 N N . TYR A 1 270 ? 19.900 20.805 -8.353 1.00 94.62 270 TYR A N 1
ATOM 2151 C CA . TYR A 1 270 ? 20.371 19.949 -7.270 1.00 94.62 270 TYR A CA 1
ATOM 2152 C C . TYR A 1 270 ? 21.771 19.406 -7.566 1.00 94.62 270 TYR A C 1
ATOM 2154 O O . TYR A 1 270 ? 22.700 19.569 -6.776 1.00 94.62 270 TYR A O 1
ATOM 2162 N N . LEU A 1 271 ? 21.950 18.804 -8.744 1.00 94.94 271 LEU A N 1
ATOM 2163 C CA . LEU A 1 271 ? 23.219 18.187 -9.112 1.00 94.94 271 LEU A CA 1
ATOM 2164 C C . LEU A 1 271 ? 24.346 19.219 -9.288 1.00 94.94 271 LEU A C 1
ATOM 2166 O O . LEU A 1 271 ? 25.525 18.888 -9.143 1.00 94.94 271 LEU A O 1
ATOM 2170 N N . ARG A 1 272 ? 24.017 20.474 -9.617 1.00 95.19 272 ARG A N 1
ATOM 2171 C CA . ARG A 1 272 ? 24.992 21.575 -9.644 1.00 95.19 272 ARG A CA 1
ATOM 2172 C C . ARG A 1 272 ? 25.404 22.027 -8.245 1.00 95.19 272 ARG A C 1
ATOM 2174 O O . ARG A 1 272 ? 26.563 22.394 -8.086 1.00 95.19 272 ARG A O 1
ATOM 2181 N N . ALA A 1 273 ? 24.490 21.989 -7.279 1.00 94.56 273 ALA A N 1
ATOM 2182 C CA . ALA A 1 273 ? 24.750 22.361 -5.890 1.00 94.56 273 ALA A CA 1
ATOM 2183 C C . ALA A 1 273 ? 25.461 21.258 -5.080 1.00 94.56 273 ALA A C 1
ATOM 2185 O O . ALA A 1 273 ? 26.028 21.540 -4.026 1.00 94.56 273 ALA A O 1
ATOM 2186 N N . GLU A 1 274 ? 25.440 20.008 -5.551 1.00 92.44 274 GLU A N 1
ATOM 2187 C CA . GLU A 1 274 ? 26.148 18.889 -4.922 1.00 92.44 274 GLU A CA 1
ATOM 2188 C C . GLU A 1 274 ? 27.666 19.097 -4.870 1.00 92.44 274 GLU A C 1
ATOM 2190 O O . GLU A 1 274 ? 28.299 19.536 -5.838 1.00 92.44 274 GLU A O 1
ATOM 2195 N N . ALA A 1 275 ? 28.263 18.693 -3.745 1.00 93.06 275 ALA A N 1
ATOM 2196 C CA . ALA A 1 275 ? 29.708 18.663 -3.595 1.00 93.06 275 ALA A CA 1
ATOM 2197 C C . ALA A 1 275 ? 30.335 17.785 -4.698 1.00 93.06 275 ALA A C 1
ATOM 2199 O O . ALA A 1 275 ? 29.794 16.720 -5.016 1.00 93.06 275 ALA A O 1
ATOM 2200 N N . PRO A 1 276 ? 31.493 18.170 -5.271 1.00 94.00 276 PRO A N 1
ATOM 2201 C CA . PRO A 1 276 ? 32.132 17.399 -6.338 1.00 94.00 276 PRO A CA 1
ATOM 2202 C C . PRO A 1 276 ? 32.355 15.918 -5.993 1.00 94.00 276 PRO A C 1
ATOM 2204 O O . PRO A 1 276 ? 32.209 15.064 -6.865 1.00 94.00 276 PRO A O 1
ATOM 2207 N N . SER A 1 277 ? 32.648 15.616 -4.724 1.00 91.38 277 SER A N 1
ATOM 2208 C CA . SER A 1 277 ? 32.823 14.256 -4.196 1.00 91.38 277 SER A CA 1
ATOM 2209 C C . SER A 1 277 ? 31.556 13.398 -4.256 1.00 91.38 277 SER A C 1
ATOM 2211 O O . SER A 1 277 ? 31.648 12.182 -4.407 1.00 91.38 277 SER A O 1
ATOM 2213 N N . ASP A 1 278 ? 30.375 14.009 -4.156 1.00 91.94 278 ASP A N 1
ATOM 2214 C CA . ASP A 1 278 ? 29.092 13.303 -4.106 1.00 91.94 278 ASP A CA 1
ATOM 2215 C C . ASP A 1 278 ? 28.353 13.296 -5.444 1.00 91.94 278 ASP A C 1
ATOM 2217 O O . ASP A 1 278 ? 27.548 12.394 -5.697 1.00 91.94 278 ASP A O 1
ATOM 2221 N N . LYS A 1 279 ? 28.695 14.229 -6.337 1.00 93.62 279 LYS A N 1
ATOM 2222 C CA . LYS A 1 279 ? 28.026 14.443 -7.621 1.00 93.62 279 LYS A CA 1
ATOM 2223 C C . LYS A 1 279 ? 27.927 13.183 -8.482 1.00 93.62 279 LYS A C 1
ATOM 2225 O O . LYS A 1 279 ? 26.864 12.906 -9.027 1.00 93.62 279 LYS A O 1
ATOM 2230 N N . GLU A 1 280 ? 28.998 12.389 -8.593 1.00 94.94 280 GLU A N 1
ATOM 2231 C CA . GLU A 1 280 ? 28.966 11.134 -9.370 1.00 94.94 280 GLU A CA 1
ATOM 2232 C C . GLU A 1 280 ? 28.013 10.106 -8.743 1.00 94.94 280 GLU A C 1
ATOM 2234 O O . GLU A 1 280 ? 27.315 9.384 -9.451 1.00 94.94 280 GLU A O 1
ATOM 2239 N N . SER A 1 281 ? 27.979 10.026 -7.413 1.00 93.06 281 SER A N 1
ATOM 2240 C CA . SER A 1 281 ? 27.097 9.107 -6.695 1.00 93.06 281 SER A CA 1
ATOM 2241 C C . SER A 1 281 ? 25.635 9.524 -6.857 1.00 93.06 281 SER A C 1
ATOM 2243 O O . SER A 1 281 ? 24.807 8.713 -7.259 1.00 93.06 281 SER A O 1
ATOM 2245 N N . SER A 1 282 ? 25.325 10.804 -6.668 1.00 94.12 282 SER A N 1
ATOM 2246 C CA . SER A 1 282 ? 23.971 11.342 -6.822 1.00 94.12 282 SER A CA 1
ATOM 2247 C C . SER A 1 282 ? 23.467 11.235 -8.268 1.00 94.12 282 SER A C 1
ATOM 2249 O O . SER A 1 282 ? 22.322 10.847 -8.493 1.00 94.12 282 SER A O 1
ATOM 2251 N N . ALA A 1 283 ? 24.338 11.448 -9.262 1.00 97.19 283 ALA A N 1
ATOM 2252 C CA . ALA A 1 283 ? 24.004 11.254 -10.673 1.00 97.19 283 ALA A CA 1
ATOM 2253 C C . ALA A 1 283 ? 23.585 9.810 -11.011 1.00 97.19 283 ALA A C 1
ATOM 2255 O O . ALA A 1 283 ? 22.724 9.617 -11.867 1.00 97.19 283 ALA A O 1
ATOM 2256 N N . LYS A 1 284 ? 24.151 8.797 -10.337 1.00 97.38 284 LYS A N 1
ATOM 2257 C CA . LYS A 1 284 ? 23.761 7.387 -10.527 1.00 97.38 284 LYS A CA 1
ATOM 2258 C C . LYS A 1 284 ? 22.315 7.143 -10.103 1.00 97.38 284 LYS A C 1
ATOM 2260 O O . LYS A 1 284 ? 21.554 6.569 -10.877 1.00 97.38 284 LYS A O 1
ATOM 2265 N N . PHE A 1 285 ? 21.929 7.620 -8.918 1.00 95.69 285 PHE A N 1
ATOM 2266 C CA . PHE A 1 285 ? 20.550 7.502 -8.430 1.00 95.69 285 PHE A CA 1
ATOM 2267 C C . PHE A 1 285 ? 19.571 8.255 -9.328 1.00 95.69 285 PHE A C 1
ATOM 2269 O O . PHE A 1 285 ? 18.565 7.685 -9.732 1.00 95.69 285 PHE A O 1
ATOM 2276 N N . ILE A 1 286 ? 19.908 9.489 -9.717 1.00 97.62 286 ILE A N 1
ATOM 2277 C CA . ILE A 1 286 ? 19.081 10.299 -10.622 1.00 97.62 286 ILE A CA 1
ATOM 2278 C C . ILE A 1 286 ? 18.841 9.583 -11.955 1.00 97.62 286 ILE A C 1
ATOM 2280 O O . ILE A 1 286 ? 17.716 9.555 -12.447 1.00 97.62 286 ILE A O 1
ATOM 2284 N N . ALA A 1 287 ? 19.880 8.978 -12.535 1.00 98.25 287 ALA A N 1
ATOM 2285 C CA . ALA A 1 287 ? 19.738 8.219 -13.772 1.00 98.25 287 ALA A CA 1
ATOM 2286 C C . ALA A 1 287 ? 18.791 7.020 -13.601 1.00 98.25 287 ALA A C 1
ATOM 2288 O O . ALA A 1 287 ? 17.941 6.793 -14.460 1.00 98.25 287 ALA A O 1
ATOM 2289 N N . GLY A 1 288 ? 18.910 6.295 -12.482 1.00 96.25 288 GLY A N 1
ATOM 2290 C CA . GLY A 1 288 ? 17.988 5.219 -12.115 1.00 96.25 288 GLY A CA 1
ATOM 2291 C C . GLY A 1 288 ? 16.545 5.708 -11.988 1.00 96.25 288 GLY A C 1
ATOM 2292 O O . GLY A 1 288 ? 15.655 5.111 -12.581 1.00 96.25 288 GLY A O 1
ATOM 2293 N N . PHE A 1 289 ? 16.315 6.845 -11.326 1.00 97.06 289 PHE A N 1
ATOM 2294 C CA . PHE A 1 289 ? 14.978 7.434 -11.200 1.00 97.06 289 PHE A CA 1
ATOM 2295 C C . PHE A 1 289 ? 14.374 7.813 -12.554 1.00 97.06 289 PHE A C 1
ATOM 2297 O O . PHE A 1 289 ? 13.198 7.557 -12.779 1.00 97.06 289 PHE A O 1
ATOM 2304 N N . TYR A 1 290 ? 15.160 8.372 -13.481 1.00 98.06 290 TYR A N 1
ATOM 2305 C CA . TYR A 1 290 ? 14.662 8.662 -14.831 1.00 98.06 290 TYR A CA 1
ATOM 2306 C C . TYR A 1 290 ? 14.294 7.395 -15.602 1.00 98.06 290 TYR A C 1
ATOM 2308 O O . TYR A 1 290 ? 13.350 7.421 -16.388 1.00 98.06 290 TYR A O 1
ATOM 2316 N N . ALA A 1 291 ? 15.024 6.300 -15.383 1.00 97.69 291 ALA A N 1
ATOM 2317 C CA . ALA A 1 291 ? 14.699 5.007 -15.967 1.00 97.69 291 ALA A CA 1
ATOM 2318 C C . ALA A 1 291 ? 13.397 4.434 -15.383 1.00 97.69 291 ALA A C 1
ATOM 2320 O O . ALA A 1 291 ? 12.537 4.003 -16.144 1.00 97.69 291 ALA A O 1
ATOM 2321 N N . GLU A 1 292 ? 13.217 4.506 -14.059 1.00 91.06 292 GLU A N 1
ATOM 2322 C CA . GLU A 1 292 ? 11.958 4.137 -13.391 1.00 91.06 292 GLU A CA 1
ATOM 2323 C C . GLU A 1 292 ? 10.778 4.980 -13.903 1.00 91.06 292 GLU A C 1
ATOM 2325 O O . GLU A 1 292 ? 9.709 4.449 -14.171 1.00 91.06 292 GLU A O 1
ATOM 2330 N N . ALA A 1 293 ? 10.975 6.281 -14.119 1.00 87.25 293 ALA A N 1
ATOM 2331 C CA . ALA A 1 293 ? 9.943 7.172 -14.652 1.00 87.25 293 ALA A CA 1
ATOM 2332 C C . ALA A 1 293 ? 9.686 7.009 -16.170 1.00 87.25 293 ALA A C 1
ATOM 2334 O O . ALA A 1 293 ? 8.929 7.785 -16.748 1.00 87.25 293 ALA A O 1
ATOM 2335 N N . GLY A 1 294 ? 10.350 6.067 -16.855 1.00 91.31 294 GLY A N 1
ATOM 2336 C CA . GLY A 1 294 ? 10.204 5.859 -18.304 1.00 91.31 294 GLY A CA 1
ATOM 2337 C C . GLY A 1 294 ? 10.819 6.961 -19.180 1.00 91.31 294 GLY A C 1
ATOM 2338 O O . GLY A 1 294 ? 10.587 7.017 -20.386 1.00 91.31 294 GLY A O 1
ATOM 2339 N N . ASN A 1 295 ? 11.637 7.855 -18.616 1.00 95.81 295 ASN A N 1
ATOM 2340 C CA . ASN A 1 295 ? 12.278 8.938 -19.358 1.00 95.81 295 ASN A CA 1
ATOM 2341 C C . ASN A 1 295 ? 13.646 8.502 -19.910 1.00 95.81 295 ASN A C 1
ATOM 2343 O O . ASN A 1 295 ? 14.717 8.892 -19.425 1.00 95.81 295 ASN A O 1
ATOM 2347 N N . HIS A 1 296 ? 13.610 7.698 -20.976 1.00 96.75 296 HIS A N 1
ATOM 2348 C CA . HIS A 1 296 ? 14.809 7.131 -21.606 1.00 96.75 296 HIS A CA 1
ATOM 2349 C C . HIS A 1 296 ? 15.803 8.188 -22.089 1.00 96.75 296 HIS A C 1
ATOM 2351 O O . HIS A 1 296 ? 17.018 7.967 -22.061 1.00 96.75 296 HIS A O 1
ATOM 2357 N N . GLN A 1 297 ? 15.311 9.340 -22.550 1.00 97.50 297 GLN A N 1
ATOM 2358 C CA . GLN A 1 297 ? 16.158 10.421 -23.045 1.00 97.50 297 GLN A CA 1
ATOM 2359 C C . GLN A 1 297 ? 17.037 10.981 -21.921 1.00 97.50 297 GLN A C 1
ATOM 2361 O O . GLN A 1 297 ? 18.253 11.118 -22.100 1.00 97.50 297 GLN A O 1
ATOM 2366 N N . MET A 1 298 ? 16.447 11.258 -20.757 1.00 97.81 298 MET A N 1
ATOM 2367 C CA . MET A 1 298 ? 17.178 11.780 -19.605 1.00 97.81 298 MET A CA 1
ATOM 2368 C C . MET A 1 298 ? 18.090 10.725 -18.980 1.00 97.81 298 MET A C 1
ATOM 2370 O O . MET A 1 298 ? 19.258 11.024 -18.726 1.00 97.81 298 MET A O 1
ATOM 2374 N N . ALA A 1 299 ? 17.633 9.477 -18.841 1.00 97.88 299 ALA A N 1
ATOM 2375 C CA . ALA A 1 299 ? 18.487 8.379 -18.385 1.00 97.88 299 ALA A CA 1
ATOM 2376 C C . ALA A 1 299 ? 19.752 8.244 -19.261 1.00 97.88 299 ALA A C 1
ATOM 2378 O O . ALA A 1 299 ? 20.877 8.198 -18.755 1.00 97.88 299 ALA A O 1
ATOM 2379 N N . ASN A 1 300 ? 19.600 8.296 -20.590 1.00 97.50 300 ASN A N 1
ATOM 2380 C CA . ASN A 1 300 ? 20.725 8.249 -21.527 1.00 97.50 300 ASN A CA 1
ATOM 2381 C C . ASN A 1 300 ? 21.632 9.485 -21.465 1.00 97.50 300 ASN A C 1
ATOM 2383 O O . ASN A 1 300 ? 22.850 9.350 -21.614 1.00 97.50 300 ASN A O 1
ATOM 2387 N N . ARG A 1 301 ? 21.081 10.687 -21.237 1.00 97.62 301 ARG A N 1
ATOM 2388 C CA . ARG A 1 301 ? 21.886 11.902 -21.004 1.00 97.62 301 ARG A CA 1
ATOM 2389 C C . ARG A 1 301 ? 22.814 11.702 -19.805 1.00 97.62 301 ARG A C 1
ATOM 2391 O O . ARG A 1 301 ? 24.004 11.995 -19.910 1.00 97.62 301 ARG A O 1
ATOM 2398 N N . TYR A 1 302 ? 22.294 11.145 -18.713 1.00 97.31 302 TYR A N 1
ATOM 2399 C CA . TYR A 1 302 ? 23.084 10.867 -17.517 1.00 97.31 302 TYR A CA 1
ATOM 2400 C C . TYR A 1 302 ? 24.120 9.762 -17.739 1.00 97.31 302 TYR A C 1
ATOM 2402 O O . TYR A 1 302 ? 25.252 9.933 -17.305 1.00 97.31 302 TYR A O 1
ATOM 2410 N N . ILE A 1 303 ? 23.805 8.688 -18.473 1.00 97.75 303 ILE A N 1
ATOM 2411 C CA . ILE A 1 303 ? 24.798 7.652 -18.826 1.00 97.75 303 ILE A CA 1
ATOM 2412 C C . ILE A 1 303 ? 25.970 8.249 -19.616 1.00 97.75 303 ILE A C 1
ATOM 2414 O O . ILE A 1 303 ? 27.124 7.936 -19.327 1.00 97.75 303 ILE A O 1
ATOM 2418 N N . LYS A 1 304 ? 25.698 9.128 -20.592 1.00 97.38 304 LYS A N 1
ATOM 2419 C CA . LYS A 1 304 ? 26.752 9.778 -21.393 1.00 97.38 304 LYS A CA 1
ATOM 2420 C C . LYS A 1 304 ? 27.707 10.601 -20.529 1.00 97.38 304 LYS A C 1
ATOM 2422 O O . LYS A 1 304 ? 28.905 10.611 -20.789 1.00 97.38 304 LYS A O 1
ATOM 2427 N N . GLN A 1 305 ? 27.176 11.291 -19.523 1.00 96.88 305 GLN A N 1
ATOM 2428 C CA . GLN A 1 305 ? 27.971 12.126 -18.625 1.00 96.88 305 GLN A CA 1
ATOM 2429 C C . GLN A 1 305 ? 28.626 11.320 -17.491 1.00 96.88 305 GLN A C 1
ATOM 2431 O O . GLN A 1 305 ? 29.719 11.656 -17.041 1.00 96.88 305 GLN A O 1
ATOM 2436 N N . TYR A 1 306 ? 27.977 10.242 -17.053 1.00 96.50 306 TYR A N 1
ATOM 2437 C CA . TYR A 1 306 ? 28.368 9.400 -15.928 1.00 96.50 306 TYR A CA 1
ATOM 2438 C C . TYR A 1 306 ? 28.226 7.919 -16.317 1.00 96.50 306 TYR A C 1
ATOM 2440 O O . TYR A 1 306 ? 27.232 7.286 -15.966 1.00 96.50 306 TYR A O 1
ATOM 2448 N N . PRO A 1 307 ? 29.217 7.309 -16.997 1.00 96.12 307 PRO A N 1
ATOM 2449 C CA . PRO A 1 307 ? 29.091 5.943 -17.523 1.00 96.12 307 PRO A CA 1
ATOM 2450 C C . PRO A 1 307 ? 28.736 4.881 -16.471 1.00 96.12 307 PRO A C 1
ATOM 2452 O O . PRO A 1 307 ? 28.004 3.934 -16.752 1.00 96.12 307 PRO A O 1
ATOM 2455 N N . LYS A 1 308 ? 29.181 5.067 -15.219 1.00 95.19 308 LYS A N 1
ATOM 2456 C CA . LYS A 1 308 ? 28.843 4.174 -14.097 1.00 95.19 308 LYS A CA 1
ATOM 2457 C C . LYS A 1 308 ? 27.361 4.226 -13.685 1.00 95.19 308 LYS A C 1
ATOM 2459 O O . LYS A 1 308 ? 26.932 3.391 -12.895 1.00 95.19 308 LYS A O 1
ATOM 2464 N N . ALA A 1 309 ? 26.581 5.178 -14.197 1.00 97.19 309 ALA A N 1
ATOM 2465 C CA . ALA A 1 309 ? 25.138 5.262 -13.983 1.00 97.19 309 ALA A CA 1
ATOM 2466 C C . ALA A 1 309 ? 24.352 4.196 -14.761 1.00 97.19 309 ALA A C 1
ATOM 2468 O O . ALA A 1 309 ? 23.217 3.909 -14.394 1.00 97.19 309 ALA A O 1
ATOM 2469 N N . LEU A 1 310 ? 24.954 3.558 -15.777 1.00 98.12 310 LEU A N 1
ATOM 2470 C CA . LEU A 1 310 ? 24.313 2.497 -16.564 1.00 98.12 310 LEU A CA 1
ATOM 2471 C C . LEU A 1 310 ? 23.721 1.390 -15.680 1.00 98.12 310 LEU A C 1
ATOM 2473 O O . LEU A 1 310 ? 22.593 0.966 -15.897 1.00 98.12 310 LEU A O 1
ATOM 2477 N N . GLN A 1 311 ? 24.451 0.971 -14.647 1.00 97.31 311 GLN A N 1
ATOM 2478 C CA . GLN A 1 311 ? 23.995 -0.045 -13.696 1.00 97.31 311 GLN A CA 1
ATOM 2479 C C . GLN A 1 311 ? 22.670 0.348 -13.016 1.00 97.31 311 GLN A C 1
ATOM 2481 O O . GLN A 1 311 ? 21.720 -0.431 -12.970 1.00 97.31 311 GLN A O 1
ATOM 2486 N N . PHE A 1 312 ? 22.569 1.597 -12.564 1.00 97.31 312 PHE A N 1
ATOM 2487 C CA . PHE A 1 312 ? 21.375 2.115 -11.898 1.00 97.31 312 PHE A CA 1
ATOM 2488 C C . PHE A 1 312 ? 20.207 2.296 -12.869 1.00 97.31 312 PHE A C 1
ATOM 2490 O O . PHE A 1 312 ? 19.066 2.053 -12.495 1.00 97.31 312 PHE A O 1
ATOM 2497 N N . VAL A 1 313 ? 20.484 2.654 -14.125 1.00 98.38 313 VAL A N 1
ATOM 2498 C CA . VAL A 1 313 ? 19.468 2.741 -15.184 1.00 98.38 313 VAL A CA 1
ATOM 2499 C C . VAL A 1 313 ? 18.849 1.374 -15.478 1.00 98.38 313 VAL A C 1
ATOM 2501 O O . VAL A 1 313 ? 17.629 1.257 -15.515 1.00 98.38 313 VAL A O 1
ATOM 2504 N N . ILE A 1 314 ? 19.665 0.324 -15.625 1.00 98.38 314 ILE A N 1
ATOM 2505 C CA . ILE A 1 314 ? 19.150 -1.042 -15.826 1.00 98.38 314 ILE A CA 1
ATOM 2506 C C . ILE A 1 314 ? 18.325 -1.499 -14.626 1.00 98.38 314 ILE A C 1
ATOM 2508 O O . ILE A 1 314 ? 17.274 -2.107 -14.803 1.00 98.38 314 ILE A O 1
ATOM 2512 N N . GLN A 1 315 ? 18.772 -1.191 -13.408 1.00 96.19 315 GLN A N 1
ATOM 2513 C CA . GLN A 1 315 ? 17.997 -1.499 -12.213 1.00 96.19 315 GLN A CA 1
ATOM 2514 C C . GLN A 1 315 ? 16.651 -0.758 -12.200 1.00 96.19 315 GLN A C 1
ATOM 2516 O O . GLN A 1 315 ? 15.637 -1.375 -11.883 1.00 96.19 315 GLN A O 1
ATOM 2521 N N . GLY A 1 316 ? 16.627 0.519 -12.591 1.00 94.81 316 GLY A N 1
ATOM 2522 C CA . GLY A 1 316 ? 15.398 1.304 -12.681 1.00 94.81 316 GLY A CA 1
ATOM 2523 C C . GLY A 1 316 ? 14.392 0.727 -13.680 1.00 94.81 316 GLY A C 1
ATOM 2524 O O . GLY A 1 316 ? 13.243 0.490 -13.319 1.00 94.81 316 GLY A O 1
ATOM 2525 N N . TYR A 1 317 ? 14.832 0.381 -14.896 1.00 98.00 317 TYR A N 1
ATOM 2526 C CA . TYR A 1 317 ? 13.970 -0.303 -15.872 1.00 98.00 317 TYR A CA 1
ATOM 2527 C C . TYR A 1 317 ? 13.470 -1.662 -15.374 1.00 98.00 317 TYR A C 1
ATOM 2529 O O . TYR A 1 317 ? 12.324 -2.027 -15.626 1.00 98.00 317 TYR A O 1
ATOM 2537 N N . ALA A 1 318 ? 14.298 -2.412 -14.639 1.00 95.69 318 ALA A N 1
ATOM 2538 C CA . ALA A 1 318 ? 13.898 -3.707 -14.099 1.00 95.69 318 ALA A CA 1
ATOM 2539 C C . ALA A 1 318 ? 12.777 -3.563 -13.059 1.00 95.69 318 ALA A C 1
ATOM 2541 O O . ALA A 1 318 ? 11.846 -4.367 -13.073 1.00 95.69 318 ALA A O 1
ATOM 2542 N N . PHE A 1 319 ? 12.833 -2.529 -12.208 1.00 86.44 319 PHE A N 1
ATOM 2543 C CA . PHE A 1 319 ? 11.799 -2.239 -11.208 1.00 86.44 319 PHE A CA 1
ATOM 2544 C C . PHE A 1 319 ? 10.431 -1.937 -11.817 1.00 86.44 319 PHE A C 1
ATOM 2546 O O . PHE A 1 319 ? 9.421 -2.354 -11.256 1.00 86.44 319 PHE A O 1
ATOM 2553 N N . VAL A 1 320 ? 10.389 -1.257 -12.964 1.00 86.88 320 VAL A N 1
ATOM 2554 C CA . VAL A 1 320 ? 9.127 -0.919 -13.646 1.00 86.88 320 VAL A CA 1
ATOM 2555 C C . VAL A 1 320 ? 8.735 -1.905 -14.746 1.00 86.88 320 VAL A C 1
ATOM 2557 O O . VAL A 1 320 ? 7.705 -1.734 -15.391 1.00 86.88 320 VAL A O 1
ATOM 2560 N N . GLY A 1 321 ? 9.521 -2.967 -14.942 1.00 90.88 321 GLY A N 1
ATOM 2561 C CA . GLY A 1 321 ? 9.232 -4.002 -15.933 1.00 90.88 321 GLY A CA 1
ATOM 2562 C C . GLY A 1 321 ? 9.446 -3.559 -17.383 1.00 90.88 321 GLY A C 1
ATOM 2563 O O . GLY A 1 321 ? 8.837 -4.128 -18.284 1.00 90.88 321 GLY A O 1
ATOM 2564 N N . ASP A 1 322 ? 10.315 -2.579 -17.637 1.00 95.00 322 ASP A N 1
ATOM 2565 C CA . ASP A 1 322 ? 10.652 -2.158 -18.999 1.00 95.00 322 ASP A CA 1
ATOM 2566 C C . ASP A 1 322 ? 11.683 -3.110 -19.628 1.00 95.00 322 ASP A C 1
ATOM 2568 O O . ASP A 1 322 ? 12.905 -2.927 -19.575 1.00 95.00 322 ASP A O 1
ATOM 2572 N N . HIS A 1 323 ? 11.155 -4.191 -20.197 1.00 97.31 323 HIS A N 1
ATOM 2573 C CA . HIS A 1 323 ? 11.933 -5.237 -20.852 1.00 97.31 323 HIS A CA 1
ATOM 2574 C C . HIS A 1 323 ? 12.593 -4.766 -22.149 1.00 97.31 323 HIS A C 1
ATOM 2576 O O . HIS A 1 323 ? 13.715 -5.185 -22.443 1.00 97.31 323 HIS A O 1
ATOM 2582 N N . ASP A 1 324 ? 11.929 -3.893 -22.905 1.00 97.56 324 ASP A N 1
ATOM 2583 C CA . ASP A 1 324 ? 12.400 -3.456 -24.218 1.00 97.56 324 ASP A CA 1
ATOM 2584 C C . ASP A 1 324 ? 13.640 -2.574 -24.085 1.00 97.56 324 ASP A C 1
ATOM 2586 O O . ASP A 1 324 ? 14.629 -2.788 -24.794 1.00 97.56 324 ASP A O 1
ATOM 2590 N N . SER A 1 325 ? 13.646 -1.642 -23.128 1.00 96.88 325 SER A N 1
ATOM 2591 C CA . SER A 1 325 ? 14.831 -0.830 -22.852 1.00 96.88 325 SER A CA 1
ATOM 2592 C C . SER A 1 325 ? 16.010 -1.693 -22.416 1.00 96.88 325 SER A C 1
ATOM 2594 O O . SER A 1 325 ? 17.101 -1.566 -22.973 1.00 96.88 325 SER A O 1
ATOM 2596 N N . ILE A 1 326 ? 15.812 -2.616 -21.467 1.00 97.94 326 ILE A N 1
ATOM 2597 C CA . ILE A 1 326 ? 16.878 -3.512 -20.989 1.00 97.94 326 ILE A CA 1
ATOM 2598 C C . ILE A 1 326 ? 17.438 -4.366 -22.129 1.00 97.94 326 ILE A C 1
ATOM 2600 O O . ILE A 1 326 ? 18.662 -4.468 -22.277 1.00 97.94 326 ILE A O 1
ATOM 2604 N N . LYS A 1 327 ? 16.563 -4.925 -22.972 1.00 97.19 327 LYS A N 1
ATOM 2605 C CA . LYS A 1 327 ? 16.953 -5.717 -24.140 1.00 97.19 327 LYS A CA 1
ATOM 2606 C C . LYS A 1 327 ? 17.840 -4.917 -25.095 1.00 97.19 327 LYS A C 1
ATOM 2608 O O . LYS A 1 327 ? 18.867 -5.434 -25.524 1.00 97.19 327 LYS A O 1
ATOM 2613 N N . GLN A 1 328 ? 17.540 -3.641 -25.343 1.00 97.12 328 GLN A N 1
ATOM 2614 C CA . GLN A 1 328 ? 18.392 -2.791 -26.183 1.00 97.12 328 GLN A CA 1
ATOM 2615 C C . GLN A 1 328 ? 19.810 -2.604 -25.617 1.00 97.12 328 GLN A C 1
ATOM 2617 O O . GLN A 1 328 ? 20.770 -2.544 -26.388 1.00 97.12 328 GLN A O 1
ATOM 2622 N N . TYR A 1 329 ? 19.982 -2.483 -24.294 1.00 97.38 329 TYR A N 1
ATOM 2623 C CA . TYR A 1 329 ? 21.325 -2.392 -23.695 1.00 97.38 329 TYR A CA 1
ATOM 2624 C C . TYR A 1 329 ? 22.068 -3.730 -23.748 1.00 97.38 329 TYR A C 1
ATOM 2626 O O . TYR A 1 329 ? 23.282 -3.741 -23.971 1.00 97.38 329 TYR A O 1
ATOM 2634 N N . TYR A 1 330 ? 21.349 -4.841 -23.579 1.00 97.62 330 TYR A N 1
ATOM 2635 C CA . TYR A 1 330 ? 21.894 -6.189 -23.719 1.00 97.62 330 TYR A CA 1
ATOM 2636 C C . TYR A 1 330 ? 22.393 -6.460 -25.145 1.00 97.62 330 TYR A C 1
ATOM 2638 O O . TYR A 1 330 ? 23.545 -6.844 -25.328 1.00 97.62 330 TYR A O 1
ATOM 2646 N N . GLU A 1 331 ? 21.575 -6.176 -26.161 1.00 96.56 331 GLU A N 1
ATOM 2647 C CA . GLU A 1 331 ? 21.916 -6.386 -27.578 1.00 96.56 331 GLU A CA 1
ATOM 2648 C C . GLU A 1 331 ? 23.113 -5.539 -28.033 1.00 96.56 331 GLU A C 1
ATOM 2650 O O . GLU A 1 331 ? 23.880 -5.949 -28.902 1.00 96.56 331 GLU A O 1
ATOM 2655 N N . LYS A 1 332 ? 23.325 -4.375 -27.409 1.00 97.12 332 LYS A N 1
ATOM 2656 C CA . LYS A 1 332 ? 24.507 -3.526 -27.634 1.00 97.12 332 LYS A CA 1
ATOM 2657 C C . LYS A 1 332 ? 25.764 -4.017 -26.904 1.00 97.12 332 LYS A C 1
ATOM 2659 O O . LYS A 1 332 ? 26.805 -3.372 -27.010 1.00 97.12 332 LYS A O 1
ATOM 2664 N N . GLY A 1 333 ? 25.679 -5.102 -26.131 1.00 96.00 333 GLY A N 1
ATOM 2665 C CA . GLY A 1 333 ? 26.785 -5.628 -25.327 1.00 96.00 333 GLY A CA 1
ATOM 2666 C C . GLY A 1 333 ? 27.204 -4.706 -24.179 1.00 96.00 333 GLY A C 1
ATOM 2667 O O . GLY A 1 333 ? 28.333 -4.797 -23.702 1.00 96.00 333 GLY A O 1
ATOM 2668 N N . LEU A 1 334 ? 26.325 -3.794 -23.747 1.00 96.38 334 LEU A N 1
ATOM 2669 C CA . LEU A 1 334 ? 26.634 -2.827 -22.687 1.00 96.38 334 LEU A CA 1
ATOM 2670 C C . LEU A 1 334 ? 26.458 -3.419 -21.286 1.00 96.38 334 LEU A C 1
ATOM 2672 O O . LEU A 1 334 ? 27.024 -2.902 -20.325 1.00 96.38 334 LEU A O 1
ATOM 2676 N N . VAL A 1 335 ? 25.680 -4.496 -21.168 1.00 96.75 335 VAL A N 1
ATOM 2677 C CA . VAL A 1 335 ? 25.426 -5.222 -19.921 1.00 96.75 335 VAL A CA 1
ATOM 2678 C C . VAL A 1 335 ? 25.326 -6.720 -20.181 1.00 96.75 335 VAL A C 1
ATOM 2680 O O . VAL A 1 335 ? 24.923 -7.147 -21.261 1.00 96.75 335 VAL A O 1
ATOM 2683 N N . THR A 1 336 ? 25.703 -7.524 -19.188 1.00 97.06 336 THR A N 1
ATOM 2684 C CA . THR A 1 336 ? 25.638 -8.987 -19.267 1.00 97.06 336 THR A CA 1
ATOM 2685 C C . THR A 1 336 ? 24.259 -9.500 -18.855 1.00 97.06 336 THR A C 1
ATOM 2687 O O . THR A 1 336 ? 23.542 -8.853 -18.090 1.00 97.06 336 THR A O 1
ATOM 2690 N N . SER A 1 337 ? 23.899 -10.694 -19.327 1.00 97.19 337 SER A N 1
ATOM 2691 C CA . SER A 1 337 ? 22.670 -11.379 -18.915 1.00 97.19 337 SER A CA 1
ATOM 2692 C C . SER A 1 337 ? 22.655 -11.689 -17.413 1.00 97.19 337 SER A C 1
ATOM 2694 O O . SER A 1 337 ? 21.630 -11.494 -16.772 1.00 97.19 337 SER A O 1
ATOM 2696 N N . GLU A 1 338 ? 23.800 -12.055 -16.826 1.00 96.94 338 GLU A N 1
ATOM 2697 C CA . GLU A 1 338 ? 23.949 -12.275 -15.377 1.00 96.94 338 GLU A CA 1
ATOM 2698 C C . GLU A 1 338 ? 23.570 -11.022 -14.573 1.00 96.94 338 GLU A C 1
ATOM 2700 O O . GLU A 1 338 ? 22.808 -11.086 -13.607 1.00 96.94 338 GLU A O 1
ATOM 2705 N N . TYR A 1 339 ? 24.055 -9.853 -15.006 1.00 96.94 339 TYR A N 1
ATOM 2706 C CA . TYR A 1 339 ? 23.739 -8.593 -14.342 1.00 96.94 339 TYR A CA 1
ATOM 2707 C C . TYR A 1 339 ? 22.243 -8.262 -14.432 1.00 96.94 339 TYR A C 1
ATOM 2709 O O . TYR A 1 339 ? 21.640 -7.839 -13.443 1.00 96.94 339 TYR A O 1
ATOM 2717 N N . ILE A 1 340 ? 21.641 -8.482 -15.605 1.00 97.94 340 ILE A N 1
ATOM 2718 C CA . ILE A 1 340 ? 20.212 -8.247 -15.834 1.00 97.94 340 ILE A CA 1
ATOM 2719 C C . ILE A 1 340 ? 19.349 -9.178 -14.978 1.00 97.94 340 ILE A C 1
ATOM 2721 O O . ILE A 1 340 ? 18.419 -8.694 -14.332 1.00 97.94 340 ILE A O 1
ATOM 2725 N N . SER A 1 341 ? 19.675 -10.474 -14.919 1.00 97.12 341 SER A N 1
ATOM 2726 C CA . SER A 1 341 ? 18.998 -11.433 -14.035 1.00 97.12 341 SER A CA 1
ATOM 2727 C C . SER A 1 341 ? 19.001 -10.920 -12.591 1.00 97.12 341 SER A C 1
ATOM 2729 O O . SER A 1 341 ? 17.940 -10.750 -11.991 1.00 97.12 341 SER A O 1
ATOM 2731 N N . GLY A 1 342 ? 20.169 -10.524 -12.071 1.00 93.31 342 GLY A N 1
ATOM 2732 C CA . GLY A 1 342 ? 20.273 -9.985 -10.716 1.00 93.31 342 GLY A CA 1
ATOM 2733 C C . GLY A 1 342 ? 19.426 -8.726 -10.483 1.00 93.31 342 GLY A C 1
ATOM 2734 O O . GLY A 1 342 ? 18.920 -8.522 -9.378 1.00 93.31 342 GLY A O 1
ATOM 2735 N N . CYS A 1 343 ? 19.252 -7.872 -11.497 1.00 94.56 343 CYS A N 1
ATOM 2736 C CA . CYS A 1 343 ? 18.348 -6.721 -11.426 1.00 94.56 343 CYS A CA 1
ATOM 2737 C C . CYS A 1 343 ? 16.873 -7.144 -11.359 1.00 94.56 343 CYS A C 1
ATOM 2739 O O . CYS A 1 343 ? 16.159 -6.648 -10.488 1.00 94.56 343 CYS A O 1
ATOM 2741 N N . TYR A 1 344 ? 16.425 -8.076 -12.206 1.00 96.75 344 TYR A N 1
ATOM 2742 C CA . TYR A 1 344 ? 15.045 -8.576 -12.172 1.00 96.75 344 TYR A CA 1
ATOM 2743 C C . TYR A 1 344 ? 14.721 -9.340 -10.890 1.00 96.75 344 TYR A C 1
ATOM 2745 O O . TYR A 1 344 ? 13.645 -9.144 -10.328 1.00 96.75 344 TYR A O 1
ATOM 2753 N N . HIS A 1 345 ? 15.667 -10.126 -10.373 1.00 91.94 345 HIS A N 1
ATOM 2754 C CA . HIS A 1 345 ? 15.532 -10.782 -9.077 1.00 91.94 345 HIS A CA 1
ATOM 2755 C C . HIS A 1 345 ? 15.261 -9.764 -7.958 1.00 91.94 345 HIS A C 1
ATOM 2757 O O . HIS A 1 345 ? 14.304 -9.912 -7.201 1.00 91.94 345 HIS A O 1
ATOM 2763 N N . ARG A 1 346 ? 16.048 -8.676 -7.892 1.00 85.50 346 ARG A N 1
ATOM 2764 C CA . ARG A 1 346 ? 15.842 -7.590 -6.911 1.00 85.50 346 ARG A CA 1
ATOM 2765 C C . ARG A 1 346 ? 14.524 -6.841 -7.106 1.00 85.50 346 ARG A C 1
ATOM 2767 O O . ARG A 1 346 ? 13.961 -6.360 -6.130 1.00 85.50 346 ARG A O 1
ATOM 2774 N N . ALA A 1 347 ? 14.045 -6.742 -8.343 1.00 81.88 347 ALA A N 1
ATOM 2775 C CA . ALA A 1 347 ? 12.744 -6.167 -8.666 1.00 81.88 347 ALA A CA 1
ATOM 2776 C C . ALA A 1 347 ? 11.565 -7.122 -8.384 1.00 81.88 347 ALA A C 1
ATOM 2778 O O . ALA A 1 347 ? 10.411 -6.721 -8.513 1.00 81.88 347 ALA A O 1
ATOM 2779 N N . GLY A 1 348 ? 11.828 -8.380 -8.008 1.00 85.06 348 GLY A N 1
ATOM 2780 C CA . GLY A 1 348 ? 10.797 -9.391 -7.770 1.00 85.06 348 GLY A CA 1
ATOM 2781 C C . GLY A 1 348 ? 10.185 -9.988 -9.043 1.00 85.06 348 GLY A C 1
ATOM 2782 O O . GLY A 1 348 ? 9.145 -10.636 -8.964 1.00 85.06 348 GLY A O 1
ATOM 2783 N N . ASN A 1 349 ? 10.809 -9.795 -10.209 1.00 89.50 349 ASN A N 1
ATOM 2784 C CA . ASN A 1 349 ? 10.370 -10.388 -11.473 1.00 89.50 349 ASN A CA 1
ATOM 2785 C C . ASN A 1 349 ? 11.115 -11.710 -11.723 1.00 89.50 349 ASN A C 1
ATOM 2787 O O . ASN A 1 349 ? 12.12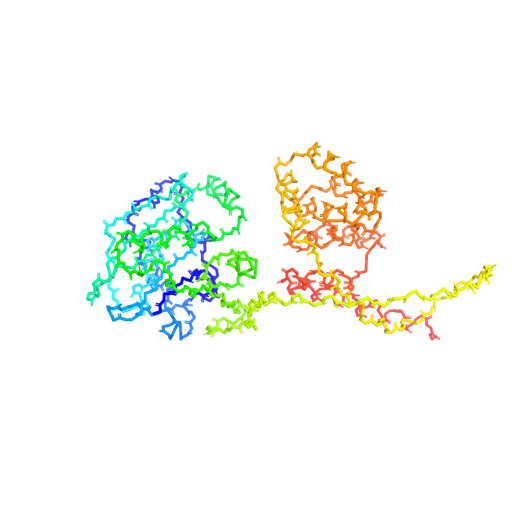6 -11.756 -12.426 1.00 89.50 349 ASN A O 1
ATOM 2791 N N . THR A 1 350 ? 10.633 -12.785 -11.096 1.00 93.12 350 THR A N 1
ATOM 2792 C CA . THR A 1 350 ? 11.278 -14.108 -11.142 1.00 93.12 350 THR A CA 1
ATOM 2793 C C . THR A 1 350 ? 11.334 -14.685 -12.550 1.00 93.12 350 THR A C 1
ATOM 2795 O O . THR A 1 350 ? 12.370 -15.215 -12.937 1.00 93.12 350 THR A O 1
ATOM 2798 N N . ASP A 1 351 ? 10.274 -14.514 -13.342 1.00 94.06 351 ASP A N 1
ATOM 2799 C CA . ASP A 1 351 ? 10.183 -15.078 -14.692 1.00 94.06 351 ASP A CA 1
ATOM 2800 C C . ASP A 1 351 ? 11.273 -14.496 -15.600 1.00 94.06 351 ASP A C 1
ATOM 2802 O O . ASP A 1 351 ? 12.011 -15.230 -16.261 1.00 94.06 351 ASP A O 1
ATOM 2806 N N . LYS A 1 352 ? 11.452 -13.168 -15.566 1.00 96.56 352 LYS A N 1
ATOM 2807 C CA . LYS A 1 352 ? 12.516 -12.501 -16.324 1.00 96.56 352 LYS A CA 1
ATOM 2808 C C . LYS A 1 352 ? 13.906 -12.746 -15.756 1.00 96.56 352 LYS A C 1
ATOM 2810 O O . LYS A 1 352 ? 14.854 -12.829 -16.532 1.00 96.56 352 LYS A O 1
ATOM 2815 N N . SER A 1 353 ? 14.046 -12.891 -14.437 1.00 96.75 353 SER A N 1
ATOM 2816 C CA . SER A 1 353 ? 15.315 -13.322 -13.834 1.00 96.75 353 SER A CA 1
ATOM 2817 C C . SER A 1 353 ? 15.765 -14.656 -14.430 1.00 96.75 353 SER A C 1
ATOM 2819 O O . SER A 1 353 ? 16.881 -14.757 -14.940 1.00 96.75 353 SER A O 1
ATOM 2821 N N . SER A 1 354 ? 14.865 -15.644 -14.457 1.00 95.56 354 SER A N 1
ATOM 2822 C CA . SER A 1 354 ? 15.141 -16.978 -14.990 1.00 95.56 354 SER A CA 1
ATOM 2823 C C . SER A 1 354 ? 15.408 -16.982 -16.497 1.00 95.56 354 SER A C 1
ATOM 2825 O O . SER A 1 354 ? 16.292 -17.705 -16.951 1.00 95.56 354 SER A O 1
ATOM 2827 N N . GLU A 1 355 ? 14.710 -16.154 -17.281 1.00 97.00 355 GLU A N 1
ATOM 2828 C CA . GLU A 1 355 ? 14.983 -15.989 -18.719 1.00 97.00 355 GLU A CA 1
ATOM 2829 C C . GLU A 1 355 ? 16.445 -15.572 -18.972 1.00 97.00 355 GLU A C 1
ATOM 2831 O O . GLU A 1 355 ? 17.151 -16.191 -19.770 1.00 97.00 355 GLU A O 1
ATOM 2836 N N . TYR A 1 356 ? 16.942 -14.566 -18.246 1.00 96.81 356 TYR A N 1
ATOM 2837 C CA . TYR A 1 356 ? 18.321 -14.090 -18.400 1.00 96.81 356 TYR A CA 1
ATOM 2838 C C . TYR A 1 356 ? 19.371 -15.018 -17.759 1.00 96.81 356 TYR A C 1
ATOM 2840 O O . TYR A 1 356 ? 20.516 -15.066 -18.221 1.00 96.81 356 TYR A O 1
ATOM 2848 N N . GLU A 1 357 ? 19.008 -15.801 -16.743 1.00 95.38 357 GLU A N 1
ATOM 2849 C CA . GLU A 1 357 ? 19.862 -16.879 -16.218 1.00 95.38 357 GLU A CA 1
ATOM 2850 C C . GLU A 1 357 ? 20.121 -17.947 -17.283 1.00 95.38 357 GLU A C 1
ATOM 2852 O O . GLU A 1 357 ? 21.275 -18.309 -17.516 1.00 95.38 357 GLU A O 1
ATOM 2857 N N . GLN A 1 358 ? 19.084 -18.379 -18.007 1.00 96.38 358 GLN A N 1
ATOM 2858 C CA . GLN A 1 358 ? 19.225 -19.363 -19.086 1.00 96.38 358 GLN A CA 1
ATOM 2859 C C . GLN A 1 358 ? 20.140 -18.860 -20.211 1.00 96.38 358 GLN A C 1
ATOM 2861 O O . GLN A 1 358 ? 20.997 -19.607 -20.688 1.00 96.38 358 GLN A O 1
ATOM 2866 N N . LEU A 1 359 ? 20.025 -17.581 -20.591 1.00 94.12 359 LEU A N 1
ATOM 2867 C CA . LEU A 1 359 ? 20.932 -16.958 -21.566 1.00 94.12 359 LEU A CA 1
ATOM 2868 C C . LEU A 1 359 ? 22.391 -16.964 -21.085 1.00 94.12 359 LEU A C 1
ATOM 2870 O O . LEU A 1 359 ? 23.314 -17.146 -21.882 1.00 94.12 359 LEU A O 1
ATOM 2874 N N . THR A 1 360 ? 22.608 -16.800 -19.779 1.00 90.88 360 THR A N 1
ATOM 2875 C CA . THR A 1 360 ? 23.946 -16.853 -19.174 1.00 90.88 360 THR A CA 1
ATOM 2876 C C . THR A 1 360 ? 24.537 -18.259 -19.276 1.00 90.88 360 THR A C 1
ATOM 2878 O O . THR A 1 360 ? 25.681 -18.409 -19.707 1.00 90.88 360 THR A O 1
ATOM 2881 N N . SER A 1 361 ? 23.754 -19.296 -18.961 1.00 90.69 361 SER A N 1
ATOM 2882 C CA . SER A 1 361 ? 24.174 -20.698 -19.095 1.00 90.69 361 SER A CA 1
ATOM 2883 C C . SER A 1 361 ? 24.541 -21.057 -20.539 1.00 90.69 361 SER A C 1
ATOM 2885 O O . SER A 1 361 ? 25.611 -21.618 -20.777 1.00 90.69 361 SER A O 1
ATOM 2887 N N . GLN A 1 362 ? 23.719 -20.652 -21.513 1.00 91.00 362 GLN A N 1
ATOM 2888 C CA . GLN A 1 362 ? 23.976 -20.901 -22.937 1.00 91.00 362 GLN A CA 1
ATOM 2889 C C . GLN A 1 362 ? 25.281 -20.246 -23.424 1.00 91.00 362 GLN A C 1
ATOM 2891 O O . GLN A 1 362 ? 26.038 -20.847 -24.190 1.00 91.00 362 GLN A O 1
ATOM 2896 N N . ALA A 1 363 ? 25.583 -19.027 -22.962 1.00 88.12 363 ALA A N 1
ATOM 2897 C CA . ALA A 1 363 ? 26.816 -18.328 -23.324 1.00 88.12 363 ALA A CA 1
ATOM 2898 C C . ALA A 1 363 ? 28.080 -19.018 -22.771 1.00 88.12 363 ALA A C 1
ATOM 2900 O O . ALA A 1 363 ? 29.119 -19.048 -23.444 1.00 88.12 363 ALA A O 1
ATOM 2901 N N . ILE A 1 364 ? 27.997 -19.594 -21.565 1.00 86.50 364 ILE A N 1
ATOM 2902 C CA . ILE A 1 364 ? 29.095 -20.348 -20.939 1.00 86.50 364 ILE A CA 1
ATOM 2903 C C . ILE A 1 364 ? 29.357 -21.647 -21.710 1.00 86.50 364 ILE A C 1
ATOM 2905 O O . ILE A 1 364 ? 30.504 -21.921 -22.074 1.00 86.50 364 ILE A O 1
ATOM 2909 N N . GLU A 1 365 ? 28.307 -22.409 -22.024 1.00 86.69 365 GLU A N 1
ATOM 2910 C CA . GLU A 1 365 ? 28.421 -23.660 -22.783 1.00 86.69 365 GLU A CA 1
ATOM 2911 C C . GLU A 1 365 ? 29.018 -23.421 -24.175 1.00 86.69 365 GLU A C 1
ATOM 2913 O O . GLU A 1 365 ? 29.992 -24.075 -24.551 1.00 86.69 365 GLU A O 1
ATOM 2918 N N . GLY A 1 366 ? 28.529 -22.416 -24.910 1.00 82.31 366 GLY A N 1
ATOM 2919 C CA . GLY A 1 366 ? 29.048 -22.076 -26.240 1.00 82.31 366 GLY A CA 1
ATOM 2920 C C . GLY A 1 366 ? 30.513 -21.615 -26.249 1.00 82.31 366 GLY A C 1
ATOM 2921 O O . GLY A 1 366 ? 31.212 -21.790 -27.250 1.00 82.31 366 GLY A O 1
ATOM 2922 N N . SER A 1 367 ? 31.008 -21.066 -25.137 1.00 79.19 367 SER A N 1
ATOM 2923 C CA . SER A 1 367 ? 32.411 -20.653 -24.995 1.00 79.19 367 SER A CA 1
ATOM 2924 C C . SER A 1 367 ? 33.344 -21.835 -24.718 1.00 79.19 367 SER A C 1
ATOM 2926 O O . SER A 1 367 ? 34.478 -21.838 -25.196 1.00 79.19 367 SER A O 1
ATOM 2928 N N . SER A 1 368 ? 32.870 -22.869 -24.013 1.00 73.81 368 SER A N 1
ATOM 2929 C CA . SER A 1 368 ? 33.656 -24.074 -23.713 1.00 73.81 368 SER A CA 1
ATOM 2930 C C . SER A 1 368 ? 33.984 -24.910 -24.957 1.00 73.81 368 SER A C 1
ATOM 2932 O O . SER A 1 368 ? 35.002 -25.595 -24.975 1.00 73.81 368 SER A O 1
ATOM 2934 N N . TYR A 1 369 ? 33.159 -24.844 -26.006 1.00 67.00 369 TYR A N 1
ATOM 2935 C CA . TYR A 1 369 ? 33.379 -25.585 -27.256 1.00 67.00 369 TYR A CA 1
ATOM 2936 C C . TYR A 1 369 ? 34.391 -24.934 -28.211 1.00 67.00 369 TYR A C 1
ATOM 2938 O O . TYR A 1 369 ? 34.782 -25.563 -29.187 1.00 67.00 369 TYR A O 1
ATOM 2946 N N . ARG A 1 370 ? 34.836 -23.695 -27.958 1.00 57.72 370 ARG A N 1
ATOM 2947 C CA . ARG A 1 370 ? 35.819 -22.998 -28.813 1.00 57.72 370 ARG A CA 1
ATOM 2948 C C . ARG A 1 370 ? 37.282 -23.212 -28.403 1.00 57.72 370 ARG A C 1
ATOM 2950 O O . ARG A 1 370 ? 38.163 -22.642 -29.041 1.00 57.72 370 ARG A O 1
ATOM 2957 N N . PHE A 1 371 ? 37.539 -23.989 -27.351 1.00 55.44 371 PHE A N 1
ATOM 2958 C CA . PHE A 1 371 ? 38.886 -24.241 -26.816 1.00 55.44 371 PHE A CA 1
ATOM 2959 C C . PHE A 1 371 ? 39.323 -25.718 -26.860 1.00 55.44 371 PHE A C 1
ATOM 2961 O O . PHE A 1 371 ? 40.380 -26.039 -26.318 1.00 55.44 371 PHE A O 1
ATOM 2968 N N . ASN A 1 372 ? 38.550 -26.581 -27.527 1.00 46.59 372 ASN A N 1
ATOM 2969 C CA . ASN A 1 372 ? 38.969 -27.917 -27.973 1.00 46.59 372 ASN A CA 1
ATOM 2970 C C . ASN A 1 372 ? 39.208 -27.882 -29.482 1.00 46.59 372 ASN A C 1
ATOM 2972 O O . ASN A 1 372 ? 40.081 -28.648 -29.945 1.00 46.59 372 ASN A O 1
#

Sequence (372 aa):
MNSIFDFDLSVTRKHTFKRTQILTTQCPFTFNEQEYHRGIAHAHSNLKAHVNEFLKHDDSDNMSAIATFHNNHSYIAGYMAFLFERHLTLKEIRFSTGGLSAAAIYQIEGITKPFIISYIPAADDVFNLHIDDLENNKNHQINHIRQIWHTLKLAEEDAPVCFYDDNAHNCYQALSMPLIKVNQVNRHAQDRIDFAECLSGVSLSSTSSSDSIESAEIAGDTDMPAKTKPGFFKKTGSVARTAMNPSRLARLAQIKQFVFDGNHHRVDEYLRAEAPSDKESSAKFIAGFYAEAGNHQMANRYIKQYPKALQFVIQGYAFVGDHDSIKQYYEKGLVTSEYISGCYHRAGNTDKSSEYEQLTSQAIEGSSYRFN